Protein AF-A0A7Y9RIN0-F1 (afdb_monomer_lite)

pLDDT: mean 89.4, std 14.43, range [39.75, 98.44]

Radius of gyration: 24.6 Å; chains: 1; bounding box: 92×52×49 Å

Structure (mmCIF, N/CA/C/O backbone):
data_AF-A0A7Y9RIN0-F1
#
_entry.id   AF-A0A7Y9RIN0-F1
#
loop_
_atom_site.group_PDB
_atom_site.id
_atom_site.type_symbol
_atom_site.label_atom_id
_atom_site.label_alt_id
_atom_site.label_comp_id
_atom_site.label_asym_id
_atom_site.label_entity_id
_atom_site.label_seq_id
_atom_site.pdbx_PDB_ins_code
_atom_site.Cartn_x
_atom_site.Cartn_y
_atom_site.Cartn_z
_atom_site.occupancy
_atom_site.B_iso_or_equiv
_atom_site.auth_seq_id
_atom_site.auth_comp_id
_atom_site.auth_asym_id
_atom_site.auth_atom_id
_atom_site.pdbx_PDB_model_num
ATOM 1 N N . MET A 1 1 ? 2.033 -20.208 5.206 1.00 91.38 1 MET A N 1
ATOM 2 C CA . MET A 1 1 ? 2.317 -19.049 4.336 1.00 91.38 1 MET A CA 1
ATOM 3 C C . MET A 1 1 ? 2.899 -17.930 5.184 1.00 91.38 1 MET A C 1
ATOM 5 O O . MET A 1 1 ? 2.331 -17.636 6.228 1.00 91.38 1 MET A O 1
ATOM 9 N N . LYS A 1 2 ? 4.044 -17.371 4.790 1.00 96.19 2 LYS A N 1
ATOM 10 C CA . LYS A 1 2 ? 4.731 -16.263 5.469 1.00 96.19 2 LYS A CA 1
ATOM 11 C C . LYS A 1 2 ? 4.441 -14.952 4.742 1.00 96.19 2 LYS A C 1
ATOM 13 O O . LYS A 1 2 ? 4.284 -14.955 3.526 1.00 96.19 2 LYS A O 1
ATOM 18 N N . ILE A 1 3 ? 4.394 -13.848 5.479 1.00 97.38 3 ILE A N 1
ATOM 19 C CA . ILE A 1 3 ? 4.274 -12.499 4.915 1.00 97.38 3 ILE A CA 1
ATOM 20 C C . ILE A 1 3 ? 5.577 -11.771 5.227 1.00 97.38 3 ILE A C 1
ATOM 22 O O . ILE A 1 3 ? 5.984 -11.721 6.387 1.00 97.38 3 ILE A O 1
ATOM 26 N N . VAL A 1 4 ? 6.237 -11.240 4.201 1.00 97.06 4 VAL A N 1
ATOM 27 C CA . VAL A 1 4 ? 7.486 -10.483 4.333 1.00 97.06 4 VAL A CA 1
ATOM 28 C C . VAL A 1 4 ? 7.266 -9.090 3.771 1.00 97.06 4 VAL A C 1
ATOM 30 O O . VAL A 1 4 ? 6.800 -8.931 2.649 1.00 97.06 4 VAL A O 1
ATOM 33 N N . TYR A 1 5 ? 7.608 -8.076 4.558 1.00 96.69 5 TYR A N 1
ATOM 34 C CA . TYR A 1 5 ? 7.644 -6.699 4.088 1.00 96.69 5 TYR A CA 1
ATOM 35 C C . TYR A 1 5 ? 9.060 -6.353 3.630 1.00 96.69 5 TYR A C 1
ATOM 37 O O . TYR A 1 5 ? 10.027 -6.636 4.338 1.00 96.69 5 TYR A O 1
ATOM 45 N N . LEU A 1 6 ? 9.163 -5.727 2.459 1.00 97.19 6 LEU A N 1
ATOM 46 C CA . LEU A 1 6 ? 10.406 -5.177 1.934 1.00 97.19 6 LEU A CA 1
ATOM 47 C C . LEU A 1 6 ? 10.289 -3.657 1.866 1.00 97.19 6 LEU A C 1
ATOM 49 O O . LEU A 1 6 ? 9.313 -3.122 1.333 1.00 97.19 6 LEU A O 1
ATOM 53 N N . ASP A 1 7 ? 11.305 -2.970 2.379 1.00 96.31 7 ASP A N 1
ATOM 54 C CA . ASP A 1 7 ? 11.442 -1.538 2.153 1.00 96.31 7 ASP A CA 1
ATOM 55 C C . ASP A 1 7 ? 11.777 -1.241 0.672 1.00 96.31 7 ASP A C 1
ATOM 57 O O . ASP A 1 7 ? 12.088 -2.134 -0.125 1.00 96.31 7 ASP A O 1
ATOM 61 N N . GLN A 1 8 ? 11.729 0.035 0.286 1.00 95.38 8 GLN A N 1
ATOM 62 C CA . GLN A 1 8 ? 12.009 0.440 -1.092 1.00 95.38 8 GLN A CA 1
ATOM 63 C C . GLN A 1 8 ? 13.452 0.168 -1.535 1.00 95.38 8 GLN A C 1
ATOM 65 O O . GLN A 1 8 ? 13.680 -0.139 -2.707 1.00 95.38 8 GLN A O 1
ATOM 70 N N . ASN A 1 9 ? 14.438 0.269 -0.636 1.00 96.81 9 ASN A N 1
ATOM 71 C CA . ASN A 1 9 ? 15.831 0.034 -1.015 1.00 96.81 9 ASN A CA 1
ATOM 72 C C . ASN A 1 9 ? 16.039 -1.436 -1.418 1.00 96.81 9 ASN A C 1
ATOM 74 O O . ASN A 1 9 ? 16.708 -1.692 -2.420 1.00 96.81 9 ASN A O 1
ATOM 78 N N . LYS A 1 10 ? 15.357 -2.376 -0.749 1.00 97.62 10 LYS A N 1
ATOM 79 C CA . LYS A 1 10 ? 15.383 -3.803 -1.086 1.00 97.62 10 LYS A CA 1
ATOM 80 C C . LYS A 1 10 ? 14.702 -4.081 -2.412 1.00 97.62 10 LYS A C 1
ATOM 82 O O . LYS A 1 10 ? 15.245 -4.831 -3.219 1.00 97.62 10 LYS A O 1
ATOM 87 N N . TRP A 1 11 ? 13.591 -3.411 -2.714 1.00 98.00 11 TRP A N 1
ATOM 88 C CA . TRP A 1 11 ? 12.989 -3.492 -4.048 1.00 98.00 11 TRP A CA 1
ATOM 89 C C . TRP A 1 11 ? 13.944 -3.020 -5.154 1.00 98.00 11 TRP A C 1
ATOM 91 O O . TRP A 1 11 ? 14.042 -3.663 -6.199 1.00 98.00 11 TRP A O 1
ATOM 101 N N . ILE A 1 12 ? 14.682 -1.931 -4.920 1.00 97.25 12 ILE A N 1
ATOM 102 C CA . ILE A 1 12 ? 15.659 -1.395 -5.879 1.00 97.25 12 ILE A CA 1
ATOM 103 C C . ILE A 1 12 ? 16.847 -2.350 -6.065 1.00 97.25 12 ILE A C 1
ATOM 105 O O . ILE A 1 12 ? 17.280 -2.556 -7.199 1.00 97.25 12 ILE A O 1
ATOM 109 N N . GLU A 1 13 ? 17.376 -2.934 -4.988 1.00 97.44 13 GLU A N 1
ATOM 110 C CA . GLU A 1 13 ? 18.460 -3.927 -5.046 1.00 97.44 13 GLU A CA 1
ATOM 111 C C . GLU A 1 13 ? 18.0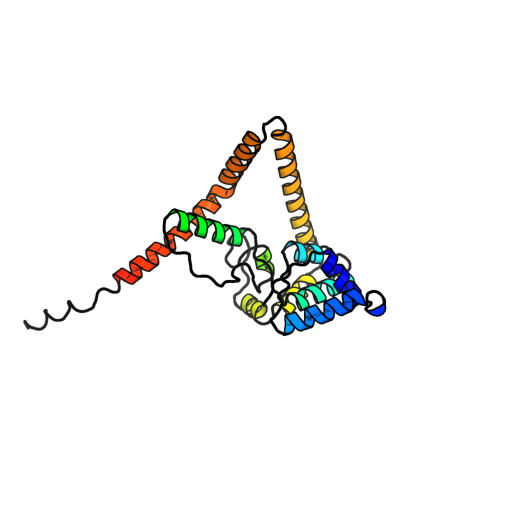44 -5.160 -5.862 1.00 97.44 13 GLU A C 1
ATOM 113 O O . GLU A 1 13 ? 18.774 -5.572 -6.766 1.00 97.44 13 GLU A O 1
ATOM 118 N N . LEU A 1 14 ? 16.837 -5.688 -5.628 1.00 97.56 14 LEU A N 1
ATOM 119 C CA . LEU A 1 14 ? 16.291 -6.808 -6.400 1.00 97.56 14 LEU A CA 1
ATOM 120 C C . LEU A 1 14 ? 16.091 -6.442 -7.879 1.00 97.56 14 LEU A C 1
ATOM 122 O O . LEU A 1 14 ? 16.460 -7.217 -8.758 1.00 97.56 14 LEU A O 1
ATOM 126 N N . ALA A 1 15 ? 15.573 -5.246 -8.177 1.00 97.06 15 ALA A N 1
ATOM 127 C CA . ALA A 1 15 ? 15.402 -4.777 -9.554 1.00 97.06 15 ALA A CA 1
ATOM 128 C C . ALA A 1 15 ? 16.737 -4.620 -10.301 1.00 97.06 15 ALA A C 1
ATOM 130 O O . ALA A 1 15 ? 16.835 -4.957 -11.481 1.00 97.06 15 ALA A O 1
ATOM 131 N N . ARG A 1 16 ? 17.793 -4.157 -9.620 1.00 96.50 16 ARG A N 1
ATOM 132 C CA . ARG A 1 16 ? 19.151 -4.111 -10.187 1.00 96.50 16 ARG A CA 1
ATOM 133 C C . ARG A 1 16 ? 19.694 -5.505 -10.473 1.00 96.50 16 ARG A C 1
ATOM 135 O O . ARG A 1 16 ? 20.289 -5.702 -11.527 1.00 96.50 16 ARG A O 1
ATOM 142 N N . ALA A 1 17 ? 19.447 -6.462 -9.581 1.00 96.56 17 ALA A N 1
ATOM 143 C CA . ALA A 1 17 ? 19.885 -7.841 -9.759 1.00 96.56 17 ALA A CA 1
ATOM 144 C C . ALA A 1 17 ? 19.202 -8.547 -10.938 1.00 96.56 17 ALA A C 1
ATOM 146 O O . ALA A 1 17 ? 19.829 -9.382 -11.579 1.00 96.56 17 ALA A O 1
ATOM 147 N N . VAL A 1 18 ? 17.959 -8.185 -11.280 1.00 94.50 18 VAL A N 1
ATOM 148 C CA . VAL A 1 18 ? 17.318 -8.653 -12.526 1.00 94.50 18 VAL A CA 1
ATOM 149 C C . VAL A 1 18 ? 18.053 -8.135 -13.758 1.00 94.50 18 VAL A C 1
ATOM 151 O O . VAL A 1 18 ? 18.286 -8.893 -14.694 1.00 94.50 18 VAL A O 1
ATOM 154 N N . LYS A 1 19 ? 18.410 -6.845 -13.766 1.00 94.06 19 LYS A N 1
ATOM 155 C CA . LYS A 1 19 ? 19.067 -6.205 -14.915 1.00 94.06 19 LYS A CA 1
ATOM 156 C C . LYS A 1 19 ? 20.513 -6.678 -15.099 1.00 94.06 19 LYS A C 1
ATOM 158 O O . LYS A 1 19 ? 20.942 -6.887 -16.228 1.00 94.06 19 LYS A O 1
ATOM 163 N N . SER A 1 20 ? 21.239 -6.844 -13.996 1.00 95.31 20 SER A N 1
ATOM 164 C CA . SER A 1 20 ? 22.663 -7.187 -13.976 1.00 95.31 20 SER A CA 1
ATOM 165 C C . SER A 1 20 ? 22.943 -8.326 -12.982 1.00 95.31 20 SER A C 1
ATOM 167 O O . SER A 1 20 ? 23.540 -8.093 -11.930 1.00 95.31 20 SER A O 1
ATOM 169 N N . PRO A 1 21 ? 22.531 -9.572 -13.275 1.00 95.38 21 PRO A N 1
ATOM 170 C CA . PRO A 1 21 ? 22.652 -10.685 -12.327 1.00 95.38 21 PRO A CA 1
ATOM 171 C C . PRO A 1 21 ? 24.104 -10.997 -11.946 1.00 95.38 21 PRO A C 1
ATOM 173 O O . PRO A 1 21 ? 24.373 -11.339 -10.797 1.00 95.38 21 PRO A O 1
ATOM 176 N N . ASN A 1 22 ? 25.046 -10.814 -12.876 1.00 97.44 22 ASN A N 1
ATOM 177 C CA . ASN A 1 22 ? 26.474 -11.047 -12.636 1.00 97.44 22 ASN A CA 1
ATOM 178 C C . ASN A 1 22 ? 27.099 -10.008 -11.691 1.00 97.44 22 ASN A C 1
ATOM 180 O O . ASN A 1 22 ? 28.023 -10.342 -10.955 1.00 97.44 22 ASN A O 1
ATOM 184 N N . ASP A 1 23 ? 26.570 -8.780 -11.674 1.00 97.00 23 ASP A N 1
ATOM 185 C CA . ASP A 1 23 ? 27.048 -7.707 -10.793 1.00 97.00 23 ASP A CA 1
ATOM 186 C C . ASP A 1 23 ? 26.449 -7.829 -9.378 1.00 97.00 23 ASP A C 1
ATOM 188 O O . ASP A 1 23 ? 27.018 -7.335 -8.405 1.00 97.00 23 ASP A O 1
ATOM 192 N N . PHE A 1 24 ? 25.299 -8.506 -9.247 1.00 96.88 24 PHE A N 1
ATOM 193 C CA . PHE A 1 24 ? 24.559 -8.664 -7.989 1.00 96.88 24 PHE A CA 1
ATOM 194 C C . PHE A 1 24 ? 24.137 -10.125 -7.716 1.00 96.88 24 PHE A C 1
ATOM 196 O O . PHE A 1 24 ? 22.955 -10.386 -7.457 1.00 96.88 24 PHE A O 1
ATOM 203 N N . PRO A 1 25 ? 25.069 -11.099 -7.706 1.00 97.06 25 PRO A N 1
ATOM 204 C CA . PRO A 1 25 ? 24.731 -12.524 -7.670 1.00 97.06 25 PRO A CA 1
ATOM 205 C C . PRO A 1 25 ? 23.991 -12.938 -6.390 1.00 97.06 25 PRO A C 1
ATOM 207 O O . PRO A 1 25 ? 23.069 -13.750 -6.439 1.00 97.06 25 PRO A O 1
ATOM 210 N N . ALA A 1 26 ? 24.332 -12.337 -5.244 1.00 97.06 26 ALA A N 1
ATOM 211 C CA . ALA A 1 26 ? 23.659 -12.612 -3.973 1.00 97.06 26 ALA A CA 1
ATOM 212 C C . ALA A 1 26 ? 22.182 -12.175 -3.990 1.00 97.06 26 ALA A C 1
ATOM 214 O O . ALA A 1 26 ? 21.303 -12.936 -3.587 1.00 97.06 26 ALA A O 1
ATOM 215 N N . TYR A 1 27 ? 21.891 -10.974 -4.502 1.00 97.00 27 TYR A N 1
ATOM 216 C CA . TYR A 1 27 ? 20.516 -10.481 -4.622 1.00 97.00 27 TYR A CA 1
ATOM 217 C C . TYR A 1 27 ? 19.723 -11.247 -5.677 1.00 97.00 27 TYR A C 1
ATOM 219 O O . TYR A 1 27 ? 18.530 -11.478 -5.489 1.00 97.00 27 TYR A O 1
ATOM 227 N N . TYR A 1 28 ? 20.375 -11.688 -6.753 1.00 97.06 28 TYR A N 1
ATOM 228 C CA . TYR A 1 28 ? 19.738 -12.523 -7.763 1.00 97.06 28 TYR A CA 1
ATOM 229 C C . TYR A 1 28 ? 19.339 -13.896 -7.198 1.00 97.06 28 TYR A C 1
ATOM 231 O O . TYR A 1 28 ? 18.204 -14.328 -7.385 1.00 97.06 28 TYR A O 1
ATOM 239 N N . ALA A 1 29 ? 20.211 -14.541 -6.415 1.00 97.44 29 ALA A N 1
ATOM 240 C CA . ALA A 1 29 ? 19.883 -15.794 -5.733 1.00 97.44 29 ALA A CA 1
ATOM 241 C C . ALA A 1 29 ? 18.717 -15.628 -4.738 1.00 97.44 29 ALA A C 1
ATOM 243 O O . ALA A 1 29 ? 17.800 -16.453 -4.700 1.00 97.44 29 ALA A O 1
ATOM 244 N N . VAL A 1 30 ? 18.706 -14.528 -3.970 1.00 96.94 30 VAL A N 1
ATOM 245 C CA . VAL A 1 30 ? 17.575 -14.181 -3.092 1.00 96.94 30 VAL A CA 1
ATOM 246 C C . VAL A 1 30 ? 16.298 -14.004 -3.908 1.00 96.94 30 VAL A C 1
ATOM 248 O O . VAL A 1 30 ? 15.276 -14.590 -3.560 1.00 96.94 30 VAL A O 1
ATOM 251 N N . LEU A 1 31 ? 16.345 -13.260 -5.014 1.00 95.94 31 LEU A N 1
ATOM 252 C CA . LEU A 1 31 ? 15.197 -13.060 -5.892 1.00 95.94 31 LEU A CA 1
ATOM 253 C C . LEU A 1 31 ? 14.628 -14.387 -6.407 1.00 95.94 31 LEU A C 1
ATOM 255 O O . LEU A 1 31 ? 13.419 -14.592 -6.330 1.00 95.94 31 LEU A O 1
ATOM 259 N N . GLN A 1 32 ? 15.474 -15.297 -6.896 1.00 96.31 32 GLN A N 1
ATOM 260 C CA . GLN A 1 32 ? 15.038 -16.610 -7.385 1.00 96.31 32 GLN A CA 1
ATOM 261 C C . GLN A 1 32 ? 14.318 -17.415 -6.296 1.00 96.31 32 GLN A C 1
ATOM 263 O O . GLN A 1 32 ? 13.278 -18.027 -6.556 1.00 96.31 32 GLN A O 1
ATOM 268 N N . SER A 1 33 ? 14.831 -17.370 -5.064 1.00 96.94 33 SER A N 1
ATOM 269 C CA . SER A 1 33 ? 14.186 -17.994 -3.907 1.00 96.94 33 SER A CA 1
ATOM 270 C C . SER A 1 33 ? 12.830 -17.348 -3.595 1.00 96.94 33 SER A C 1
ATOM 272 O O . SER A 1 33 ? 11.824 -18.049 -3.482 1.00 96.94 33 SER A O 1
ATOM 274 N N . LEU A 1 34 ? 12.760 -16.011 -3.555 1.00 96.94 34 LEU A N 1
ATOM 275 C CA . LEU A 1 34 ? 11.513 -15.276 -3.312 1.00 96.94 34 LEU A CA 1
ATOM 276 C C . LEU A 1 34 ? 10.446 -15.588 -4.371 1.00 96.94 34 LEU A C 1
ATOM 278 O O . LEU A 1 34 ? 9.300 -15.845 -4.011 1.00 96.94 34 LEU A O 1
ATOM 282 N N . VAL A 1 35 ? 10.815 -15.615 -5.657 1.00 95.56 35 VAL A N 1
ATOM 283 C CA . VAL A 1 35 ? 9.905 -15.973 -6.760 1.00 95.56 35 VAL A CA 1
ATOM 284 C C . VAL A 1 35 ? 9.396 -17.405 -6.597 1.00 95.56 35 VAL A C 1
ATOM 286 O O . VAL A 1 35 ? 8.199 -17.650 -6.734 1.00 95.56 35 VAL A O 1
ATOM 289 N N . THR A 1 36 ? 10.282 -18.346 -6.264 1.00 96.19 36 THR A N 1
ATOM 290 C CA . THR A 1 36 ? 9.916 -19.756 -6.061 1.00 96.19 36 THR A CA 1
ATOM 291 C C . THR A 1 36 ? 8.911 -19.914 -4.919 1.00 96.19 36 THR A C 1
ATOM 293 O O . THR A 1 36 ? 7.879 -20.566 -5.080 1.00 96.19 36 THR A O 1
ATOM 296 N N . GLU A 1 37 ? 9.168 -19.282 -3.773 1.00 97.75 37 GLU A N 1
ATOM 297 C CA . GLU A 1 37 ? 8.285 -19.350 -2.605 1.00 97.75 37 GLU A CA 1
ATOM 298 C C . GLU A 1 37 ? 6.956 -18.608 -2.816 1.00 97.75 37 GLU A C 1
ATOM 300 O O . GLU A 1 37 ? 5.918 -19.063 -2.324 1.00 97.75 37 GLU A O 1
ATOM 305 N N . ALA A 1 38 ? 6.967 -17.494 -3.557 1.00 95.62 38 ALA A N 1
ATOM 306 C CA . ALA A 1 38 ? 5.763 -16.745 -3.913 1.00 95.62 38 ALA A CA 1
ATOM 307 C C . ALA A 1 38 ? 4.864 -17.547 -4.864 1.00 95.62 38 ALA A C 1
ATOM 309 O O . ALA A 1 38 ? 3.680 -17.728 -4.582 1.00 95.62 38 ALA A O 1
ATOM 310 N N . ASN A 1 39 ? 5.437 -18.122 -5.927 1.00 93.56 39 ASN A N 1
ATOM 311 C CA . ASN A 1 39 ? 4.706 -18.969 -6.876 1.00 93.56 39 ASN A CA 1
ATOM 312 C C . ASN A 1 39 ? 4.142 -20.232 -6.214 1.00 93.56 39 ASN A C 1
ATOM 314 O O . ASN A 1 39 ? 3.078 -20.713 -6.594 1.00 93.56 39 ASN A O 1
ATOM 318 N N . ALA A 1 40 ? 4.822 -20.758 -5.194 1.00 95.75 40 ALA A N 1
ATOM 319 C CA . ALA A 1 40 ? 4.334 -21.888 -4.414 1.00 95.75 40 ALA A CA 1
ATOM 320 C C . ALA A 1 40 ? 3.261 -21.516 -3.367 1.00 95.75 40 ALA A C 1
ATOM 322 O O . ALA A 1 40 ? 2.840 -22.380 -2.596 1.00 95.75 40 ALA A O 1
ATOM 323 N N . GLY A 1 41 ? 2.858 -20.242 -3.266 1.00 94.81 41 GLY A N 1
ATOM 324 C CA . GLY A 1 41 ? 1.896 -19.766 -2.266 1.00 94.81 41 GLY A CA 1
ATOM 325 C C . GLY A 1 41 ? 2.403 -19.865 -0.822 1.00 94.81 41 GLY A C 1
ATOM 326 O O . GLY A 1 41 ? 1.622 -19.838 0.132 1.00 94.81 41 GLY A O 1
ATOM 327 N N . ARG A 1 42 ? 3.718 -20.016 -0.625 1.00 97.44 42 ARG A N 1
ATOM 328 C CA . ARG A 1 42 ? 4.338 -20.118 0.704 1.00 97.44 42 ARG A CA 1
ATOM 329 C C . ARG A 1 42 ? 4.789 -18.767 1.238 1.00 97.44 42 ARG A C 1
ATOM 331 O O . ARG A 1 42 ? 4.907 -18.631 2.460 1.00 97.44 42 ARG A O 1
ATOM 338 N N . LEU A 1 43 ? 4.952 -17.778 0.365 1.00 97.62 43 LEU A N 1
ATOM 339 C CA . LEU A 1 43 ? 5.376 -16.420 0.680 1.00 97.62 43 LEU A CA 1
ATOM 340 C C . LEU A 1 43 ? 4.454 -15.383 0.025 1.00 97.62 43 LEU A C 1
ATOM 342 O O . LEU A 1 43 ? 4.076 -15.527 -1.130 1.00 97.62 43 LEU A O 1
ATOM 346 N N . LEU A 1 44 ? 4.145 -14.311 0.752 1.00 97.19 44 LEU A N 1
ATOM 347 C CA . LEU A 1 44 ? 3.549 -13.089 0.215 1.00 97.19 44 LEU A CA 1
ATOM 348 C C . LEU A 1 44 ? 4.457 -11.903 0.524 1.00 97.19 44 LEU A C 1
ATOM 350 O O . LEU A 1 44 ? 4.923 -11.762 1.658 1.00 97.19 44 LEU A O 1
ATOM 354 N N . VAL A 1 45 ? 4.656 -11.036 -0.468 1.00 98.00 45 VAL A N 1
ATOM 355 C CA . VAL A 1 45 ? 5.489 -9.830 -0.348 1.00 98.00 45 VAL A CA 1
ATOM 356 C C . VAL A 1 45 ? 4.669 -8.581 -0.706 1.00 98.00 45 VAL A C 1
ATOM 358 O O . VAL A 1 45 ? 4.885 -7.980 -1.757 1.00 98.00 45 VAL A O 1
ATOM 361 N N . PRO A 1 46 ? 3.655 -8.224 0.106 1.00 98.19 46 PRO A N 1
ATOM 362 C CA . PRO A 1 46 ? 2.715 -7.157 -0.228 1.00 98.19 46 PRO A CA 1
ATOM 363 C C . PRO A 1 46 ? 3.386 -5.781 -0.288 1.00 98.19 46 PRO A C 1
ATOM 365 O O . PRO A 1 46 ? 4.294 -5.477 0.490 1.00 98.19 46 PRO A O 1
ATOM 368 N N . LEU A 1 47 ? 2.884 -4.923 -1.176 1.00 98.44 47 LEU A N 1
ATOM 369 C CA . LEU A 1 47 ? 3.321 -3.530 -1.279 1.00 98.44 47 LEU A CA 1
ATOM 370 C C . LEU A 1 47 ? 2.521 -2.615 -0.350 1.00 98.44 47 LEU A C 1
ATOM 372 O O . LEU A 1 47 ? 1.382 -2.894 0.027 1.00 98.44 47 LEU A O 1
ATOM 376 N N . THR A 1 48 ? 3.110 -1.476 -0.013 1.00 97.38 48 THR A N 1
ATOM 377 C CA . THR A 1 48 ? 2.407 -0.353 0.618 1.00 97.38 48 THR A CA 1
ATOM 378 C C . THR A 1 48 ? 2.055 0.710 -0.418 1.00 97.38 48 THR A C 1
ATOM 380 O O . THR A 1 48 ? 2.630 0.746 -1.509 1.00 97.38 48 THR A O 1
ATOM 383 N N . SER A 1 49 ? 1.162 1.634 -0.061 1.00 95.81 49 SER A N 1
ATOM 384 C CA . SER A 1 49 ? 0.898 2.823 -0.881 1.00 95.81 49 SER A CA 1
ATOM 385 C C . SER A 1 49 ? 2.164 3.651 -1.120 1.00 95.81 49 SER A C 1
ATOM 387 O O . SER A 1 49 ? 2.346 4.176 -2.216 1.00 95.81 49 SER A O 1
ATOM 389 N N . THR A 1 50 ? 3.083 3.698 -0.148 1.00 95.31 50 THR A N 1
ATOM 390 C CA . THR A 1 50 ? 4.396 4.340 -0.298 1.00 95.31 50 THR A CA 1
ATOM 391 C C . THR A 1 50 ? 5.231 3.675 -1.386 1.00 95.31 50 THR A C 1
ATOM 393 O O . THR A 1 50 ? 5.764 4.386 -2.231 1.00 95.31 50 THR A O 1
ATOM 396 N N . ASN A 1 51 ? 5.298 2.338 -1.434 1.00 97.75 51 ASN A N 1
ATOM 397 C CA . ASN A 1 51 ? 6.035 1.645 -2.499 1.00 97.75 51 ASN A CA 1
ATOM 398 C C . ASN A 1 51 ? 5.473 2.000 -3.884 1.00 97.75 51 ASN A C 1
ATOM 400 O O . ASN A 1 51 ? 6.239 2.303 -4.796 1.00 97.75 51 ASN A O 1
ATOM 404 N N . LEU A 1 52 ? 4.141 2.007 -4.030 1.00 97.31 52 LEU A N 1
ATOM 405 C CA . LEU A 1 52 ? 3.484 2.373 -5.289 1.00 97.31 52 LEU A CA 1
ATOM 406 C C . LEU A 1 52 ? 3.775 3.829 -5.676 1.00 97.31 52 LEU A C 1
ATOM 408 O O . LEU A 1 52 ? 4.117 4.110 -6.824 1.00 97.31 52 LEU A O 1
ATOM 412 N N . TYR A 1 53 ? 3.664 4.752 -4.720 1.00 96.38 53 TYR A N 1
ATOM 413 C CA . TYR A 1 53 ? 3.935 6.172 -4.924 1.00 96.38 53 TYR A CA 1
ATOM 414 C C . TYR A 1 53 ? 5.399 6.440 -5.298 1.00 96.38 53 TYR A C 1
ATOM 416 O O . TYR A 1 53 ? 5.671 7.171 -6.250 1.00 96.38 53 TYR A O 1
ATOM 424 N N . GLU A 1 54 ? 6.354 5.844 -4.589 1.00 96.94 54 GLU A N 1
ATOM 425 C CA . GLU A 1 54 ? 7.779 6.029 -4.864 1.00 96.94 54 GLU A CA 1
ATOM 426 C C . GLU A 1 54 ? 8.166 5.480 -6.237 1.00 96.94 54 GLU A C 1
ATOM 428 O O . GLU A 1 54 ? 8.954 6.110 -6.942 1.00 96.94 54 GLU A O 1
ATOM 433 N N . THR A 1 55 ? 7.564 4.366 -6.660 1.00 97.56 55 THR A N 1
ATOM 434 C CA . THR A 1 55 ? 7.722 3.845 -8.023 1.00 97.56 55 THR A CA 1
ATOM 435 C C . THR A 1 55 ? 7.115 4.800 -9.055 1.00 97.56 55 THR A C 1
ATOM 437 O O . THR A 1 55 ? 7.783 5.141 -10.031 1.00 97.56 55 THR A O 1
ATOM 440 N N . GLN A 1 56 ? 5.904 5.322 -8.818 1.00 96.31 56 GLN A N 1
ATOM 441 C CA . GLN A 1 56 ? 5.277 6.341 -9.674 1.00 96.31 56 GLN A CA 1
ATOM 442 C C . GLN A 1 56 ? 6.103 7.629 -9.766 1.00 96.31 56 GLN A C 1
ATOM 444 O O . GLN A 1 56 ? 6.083 8.287 -10.800 1.00 96.31 56 GLN A O 1
ATOM 449 N N . LYS A 1 57 ? 6.856 7.998 -8.725 1.00 96.25 57 LYS A N 1
ATOM 450 C CA . LYS A 1 57 ? 7.710 9.196 -8.703 1.00 96.25 57 LYS A CA 1
ATOM 451 C C . LYS A 1 57 ? 8.930 9.089 -9.627 1.00 96.25 57 LYS A C 1
ATOM 453 O O . LYS A 1 57 ? 9.499 10.115 -10.001 1.00 96.25 57 LYS A O 1
ATOM 458 N N . ILE A 1 58 ? 9.340 7.882 -10.023 1.00 96.56 58 ILE A N 1
ATOM 459 C CA . ILE A 1 58 ? 10.484 7.683 -10.921 1.00 96.56 58 ILE A CA 1
ATOM 460 C C . ILE A 1 58 ? 10.159 8.265 -12.303 1.00 96.56 58 ILE A C 1
ATOM 462 O O . ILE A 1 58 ? 9.297 7.758 -13.017 1.00 96.56 58 ILE A O 1
ATOM 466 N N . ALA A 1 59 ? 10.884 9.318 -12.691 1.00 94.62 59 ALA A N 1
ATOM 467 C CA . ALA A 1 59 ? 10.694 9.991 -13.976 1.00 94.62 59 ALA A CA 1
ATOM 468 C C . ALA A 1 59 ? 11.214 9.173 -15.171 1.00 94.62 59 ALA A C 1
ATOM 470 O O . ALA A 1 59 ? 10.624 9.221 -16.241 1.00 94.62 59 ALA A O 1
ATOM 471 N N . ILE A 1 60 ? 12.296 8.406 -14.987 1.00 95.88 60 ILE A N 1
ATOM 472 C CA . ILE A 1 60 ? 12.926 7.612 -16.055 1.00 95.88 60 ILE A CA 1
ATOM 473 C C . ILE A 1 60 ? 12.074 6.354 -16.323 1.00 95.88 60 ILE A C 1
ATOM 475 O O . ILE A 1 60 ? 12.059 5.474 -15.453 1.00 95.88 60 ILE A O 1
ATOM 479 N N . PRO A 1 61 ? 11.413 6.219 -17.495 1.00 95.81 61 PRO A N 1
ATOM 480 C CA . PRO A 1 61 ? 10.453 5.139 -17.745 1.00 95.81 61 PRO A CA 1
ATOM 481 C C . PRO A 1 61 ? 11.053 3.739 -17.604 1.00 95.81 61 PRO A C 1
ATOM 483 O O . PRO A 1 61 ? 10.499 2.921 -16.881 1.00 95.81 61 PRO A O 1
ATOM 486 N N . GLU A 1 62 ? 12.236 3.498 -18.177 1.00 95.75 62 GLU A N 1
ATOM 487 C CA . GLU A 1 62 ? 12.931 2.202 -18.099 1.00 95.75 62 GLU A CA 1
ATOM 488 C C . GLU A 1 62 ? 13.186 1.771 -16.641 1.00 95.75 62 GLU A C 1
ATOM 490 O O . GLU A 1 62 ? 12.953 0.631 -16.245 1.00 95.75 62 GLU A O 1
ATOM 495 N N . ARG A 1 63 ? 13.620 2.709 -15.786 1.00 95.81 63 ARG A N 1
ATOM 496 C CA . ARG A 1 63 ? 13.855 2.422 -14.361 1.00 95.81 63 ARG A CA 1
ATOM 497 C C . ARG A 1 63 ? 12.556 2.120 -13.620 1.00 95.81 63 ARG A C 1
ATOM 499 O O . ARG A 1 63 ? 12.559 1.272 -12.729 1.00 95.81 63 ARG A O 1
ATOM 506 N N . ARG A 1 64 ? 11.478 2.832 -13.958 1.00 97.31 64 ARG A N 1
ATOM 507 C CA . ARG A 1 64 ? 10.146 2.619 -13.384 1.00 97.31 64 ARG A CA 1
ATOM 508 C C . ARG A 1 64 ? 9.599 1.255 -13.787 1.00 97.31 64 ARG A C 1
ATOM 510 O O . ARG A 1 64 ? 9.117 0.532 -12.924 1.00 97.31 64 ARG A O 1
ATOM 517 N N . GLU A 1 65 ? 9.738 0.888 -15.056 1.00 97.38 65 GLU A N 1
ATOM 518 C CA . GLU A 1 65 ? 9.309 -0.398 -15.602 1.00 97.38 65 GLU A CA 1
ATOM 519 C C . GLU A 1 65 ? 10.007 -1.576 -14.922 1.00 97.38 65 GLU A C 1
ATOM 521 O O . GLU A 1 65 ? 9.333 -2.474 -14.423 1.00 97.38 65 GLU A O 1
ATOM 526 N N . HIS A 1 66 ? 11.337 -1.542 -14.796 1.00 96.00 66 HIS A N 1
ATOM 527 C CA . HIS A 1 66 ? 12.081 -2.614 -14.126 1.00 96.00 66 HIS A CA 1
ATOM 528 C C . HIS A 1 66 ? 11.660 -2.806 -12.666 1.00 96.00 66 HIS A C 1
ATOM 530 O O . HIS A 1 66 ? 11.476 -3.935 -12.208 1.00 96.00 66 HIS A O 1
ATOM 536 N N . LEU A 1 67 ? 11.485 -1.707 -11.927 1.00 98.19 67 LEU A N 1
ATOM 537 C CA . LEU A 1 67 ? 11.047 -1.775 -10.536 1.00 98.19 67 LEU A CA 1
ATOM 538 C C . LEU A 1 67 ? 9.604 -2.279 -10.424 1.00 98.19 67 LEU A C 1
ATOM 540 O O . LEU A 1 67 ? 9.327 -3.166 -9.616 1.00 98.19 67 LEU A O 1
ATOM 544 N N . ALA A 1 68 ? 8.704 -1.753 -11.259 1.00 98.19 68 ALA A N 1
ATOM 545 C CA . ALA A 1 68 ? 7.307 -2.164 -11.312 1.00 98.19 68 ALA A CA 1
ATOM 546 C C . ALA A 1 68 ? 7.164 -3.648 -11.663 1.00 98.19 68 ALA A C 1
ATOM 548 O O . ALA A 1 68 ? 6.303 -4.321 -11.096 1.00 98.19 68 ALA A O 1
ATOM 549 N N . TRP A 1 69 ? 8.012 -4.171 -12.552 1.00 97.75 69 TRP A N 1
ATOM 550 C CA . TRP A 1 69 ? 8.016 -5.582 -12.922 1.00 97.75 69 TRP A CA 1
ATOM 551 C C . TRP A 1 69 ? 8.329 -6.481 -11.725 1.00 97.75 69 TRP A C 1
ATOM 553 O O . TRP A 1 69 ? 7.552 -7.385 -11.411 1.00 97.75 69 TRP A O 1
ATOM 563 N N . VAL A 1 70 ? 9.415 -6.196 -10.998 1.00 97.75 70 VAL A N 1
ATOM 564 C CA . VAL A 1 70 ? 9.798 -6.966 -9.802 1.00 97.75 70 VAL A CA 1
ATOM 565 C C . VAL A 1 70 ? 8.744 -6.854 -8.705 1.00 97.75 70 VAL A C 1
ATOM 567 O O . VAL A 1 70 ? 8.343 -7.872 -8.140 1.00 97.75 70 VAL A O 1
ATOM 570 N N . GLN A 1 71 ? 8.258 -5.641 -8.433 1.00 98.19 71 GLN A N 1
ATOM 571 C CA . GLN A 1 71 ? 7.232 -5.395 -7.421 1.00 98.19 71 GLN A CA 1
ATOM 572 C C . GLN A 1 71 ? 5.932 -6.138 -7.731 1.00 98.19 71 GLN A C 1
ATOM 574 O O . GLN A 1 71 ? 5.411 -6.843 -6.869 1.00 98.19 71 GLN A O 1
ATOM 579 N N . SER A 1 72 ? 5.426 -6.034 -8.959 1.00 97.75 72 SER A N 1
ATOM 580 C CA . SER A 1 72 ? 4.159 -6.665 -9.349 1.00 97.75 72 SER A CA 1
ATOM 581 C C . SER A 1 72 ? 4.272 -8.190 -9.367 1.00 97.75 72 SER A C 1
ATOM 583 O O . SER A 1 72 ? 3.356 -8.877 -8.918 1.00 97.75 72 SER A O 1
ATOM 585 N N . THR A 1 73 ? 5.420 -8.718 -9.804 1.00 95.56 73 THR A N 1
ATOM 586 C CA . THR A 1 73 ? 5.692 -10.162 -9.836 1.00 95.56 73 THR A CA 1
ATOM 587 C C . THR A 1 73 ? 5.806 -10.748 -8.431 1.00 95.56 73 THR A C 1
ATOM 589 O O . THR A 1 73 ? 5.122 -11.714 -8.111 1.00 95.56 73 THR A O 1
ATOM 592 N N . LEU A 1 74 ? 6.636 -10.181 -7.553 1.00 97.25 74 LEU A N 1
ATOM 593 C CA . LEU A 1 74 ? 6.841 -10.746 -6.213 1.00 97.25 74 LEU A CA 1
ATOM 594 C C . LEU A 1 74 ? 5.651 -10.523 -5.278 1.00 97.25 74 LEU A C 1
ATOM 596 O O . LEU A 1 74 ? 5.334 -11.398 -4.473 1.00 97.25 74 LEU A O 1
ATOM 600 N N . SER A 1 75 ? 4.984 -9.371 -5.375 1.00 97.75 75 SER A N 1
ATOM 601 C CA . SER A 1 75 ? 3.795 -9.101 -4.560 1.00 97.75 75 SER A CA 1
ATOM 602 C C . SER A 1 75 ? 2.570 -9.880 -5.018 1.00 97.75 75 SER A C 1
ATOM 604 O O . SER A 1 75 ? 1.601 -9.966 -4.270 1.00 97.75 75 SER A O 1
ATOM 606 N N . GLN A 1 76 ? 2.588 -10.424 -6.240 1.00 97.00 76 GLN A N 1
ATOM 607 C CA . GLN A 1 76 ? 1.419 -11.012 -6.890 1.00 97.00 76 GLN A CA 1
ATOM 608 C C . GLN A 1 76 ? 0.228 -10.029 -6.949 1.00 97.00 76 GLN A C 1
ATOM 610 O O . GLN A 1 76 ? -0.933 -10.423 -6.868 1.00 97.00 76 GLN A O 1
ATOM 615 N N . GLY A 1 77 ? 0.517 -8.727 -7.059 1.00 97.12 77 GLY A N 1
ATOM 616 C CA . GLY A 1 77 ? -0.479 -7.655 -7.026 1.00 97.12 77 GLY A CA 1
ATOM 617 C C . GLY A 1 77 ? -1.095 -7.391 -5.644 1.00 97.12 77 GLY A C 1
ATOM 618 O O . GLY A 1 77 ? -2.044 -6.615 -5.540 1.00 97.12 77 GLY A O 1
ATOM 619 N N . MET A 1 78 ? -0.571 -8.014 -4.584 1.00 98.06 78 MET A N 1
ATOM 620 C CA . MET A 1 78 ? -1.066 -7.839 -3.222 1.00 98.06 78 MET A CA 1
ATOM 621 C C . MET A 1 78 ? -0.533 -6.556 -2.587 1.00 98.06 78 MET A C 1
ATOM 623 O O . MET A 1 78 ? 0.651 -6.224 -2.683 1.00 98.06 78 MET A O 1
ATOM 627 N N . VAL A 1 79 ? -1.398 -5.873 -1.847 1.00 98.44 79 VAL A N 1
ATOM 628 C CA . VAL A 1 79 ? -1.059 -4.673 -1.082 1.00 98.44 79 VAL A CA 1
ATOM 629 C C . VAL A 1 79 ? -1.571 -4.758 0.347 1.00 98.44 79 VAL A C 1
ATOM 631 O O . VAL A 1 79 ? -2.562 -5.433 0.624 1.00 98.44 79 VAL A O 1
ATOM 634 N N . PHE A 1 80 ? -0.924 -4.041 1.262 1.00 98.06 80 PHE A N 1
ATOM 635 C CA . PHE A 1 80 ? -1.542 -3.693 2.537 1.00 98.06 80 PHE A CA 1
ATOM 636 C C . PHE A 1 80 ? -2.658 -2.687 2.297 1.00 98.06 80 PHE A C 1
ATOM 638 O O . PHE A 1 80 ? -2.440 -1.694 1.607 1.00 98.06 80 PHE A O 1
ATOM 645 N N . ARG A 1 81 ? -3.820 -2.908 2.911 1.00 97.44 81 ARG A N 1
ATOM 646 C CA . ARG A 1 81 ? -4.931 -1.953 2.877 1.00 97.44 81 ARG A CA 1
ATOM 647 C C . ARG A 1 81 ? -4.582 -0.650 3.588 1.00 97.44 81 ARG A C 1
ATOM 649 O O . ARG A 1 81 ? -3.767 -0.604 4.523 1.00 97.44 81 ARG A O 1
ATOM 656 N N . GLY A 1 82 ? -5.231 0.420 3.147 1.00 94.12 82 GLY A N 1
ATOM 657 C CA . GLY A 1 82 ? -5.021 1.770 3.642 1.00 94.12 82 GLY A CA 1
ATOM 658 C C . GLY A 1 82 ? -5.257 1.904 5.146 1.00 94.12 82 GLY A C 1
ATOM 659 O O . GLY A 1 82 ? -5.905 1.079 5.796 1.00 94.12 82 GLY A O 1
ATOM 660 N N . ARG A 1 83 ? -4.716 2.981 5.731 1.00 90.12 83 ARG A N 1
ATOM 661 C CA . ARG A 1 83 ? -4.874 3.284 7.168 1.00 90.12 83 ARG A CA 1
ATOM 662 C C . ARG A 1 83 ? -6.344 3.291 7.584 1.00 90.12 83 ARG A C 1
ATOM 664 O O . ARG A 1 83 ? -6.664 2.775 8.645 1.00 90.12 83 ARG A O 1
ATOM 671 N N . HIS A 1 84 ? -7.209 3.875 6.760 1.00 88.62 84 HIS A N 1
ATOM 672 C CA . HIS A 1 84 ? -8.619 4.066 7.085 1.00 88.62 84 HIS A CA 1
ATOM 673 C C . HIS A 1 84 ? -9.325 2.746 7.406 1.00 88.62 84 HIS A C 1
ATOM 675 O O . HIS A 1 84 ? -9.958 2.632 8.449 1.00 88.62 84 HIS A O 1
ATOM 681 N N . LYS A 1 85 ? -9.148 1.722 6.563 1.00 91.81 85 LYS A N 1
ATOM 682 C CA . LYS A 1 85 ? -9.777 0.418 6.779 1.00 91.81 85 LYS A CA 1
ATOM 683 C C . LYS A 1 85 ? -9.203 -0.340 7.960 1.00 91.81 85 LYS A C 1
ATOM 685 O O . LYS A 1 85 ? -9.936 -1.022 8.670 1.00 91.81 85 LYS A O 1
ATOM 690 N N . ARG A 1 86 ? -7.891 -0.228 8.171 1.00 92.81 86 ARG A N 1
ATOM 691 C CA . ARG A 1 86 ? -7.247 -0.828 9.342 1.00 92.81 86 ARG A CA 1
ATOM 692 C C . ARG A 1 86 ? -7.769 -0.212 10.631 1.00 92.81 86 ARG A C 1
ATOM 694 O O . ARG A 1 86 ? -8.190 -0.947 11.514 1.00 92.81 86 ARG A O 1
ATOM 701 N N . LEU A 1 87 ? -7.856 1.116 10.670 1.00 90.81 87 LEU A N 1
ATOM 702 C CA . LEU A 1 87 ? -8.415 1.840 11.803 1.00 90.81 87 LEU A CA 1
ATOM 703 C C . LEU A 1 87 ? -9.895 1.504 12.026 1.00 90.81 87 LEU A C 1
ATOM 705 O O . LEU A 1 87 ? -10.288 1.291 13.164 1.00 90.81 87 LEU A O 1
ATOM 709 N N . GLU A 1 88 ? -10.700 1.410 10.963 1.00 91.69 88 GLU A N 1
ATOM 710 C CA . GLU A 1 88 ? -12.104 0.980 11.045 1.00 91.69 88 GLU A CA 1
ATOM 711 C C . GLU A 1 88 ? -12.226 -0.361 11.773 1.00 91.69 88 GLU A C 1
ATOM 713 O O . GLU A 1 88 ? -12.972 -0.480 12.742 1.00 91.69 88 GLU A O 1
ATOM 718 N N . VAL A 1 89 ? -11.467 -1.364 11.329 1.00 92.94 89 VAL A N 1
ATOM 719 C CA . VAL A 1 89 ? -11.521 -2.718 11.891 1.00 92.94 89 VAL A CA 1
ATOM 720 C C . VAL A 1 89 ? -11.035 -2.725 13.339 1.00 92.94 89 VAL A C 1
ATOM 722 O O . VAL A 1 89 ? -11.732 -3.251 14.203 1.00 92.94 89 VAL A O 1
ATOM 725 N N . GLU A 1 90 ? -9.893 -2.096 13.621 1.00 92.75 90 GLU A N 1
ATOM 726 C CA . GLU A 1 90 ? -9.311 -2.033 14.967 1.00 92.75 90 GLU A CA 1
ATOM 727 C C . GLU A 1 90 ? -10.234 -1.317 15.965 1.00 92.75 90 GLU A C 1
ATOM 729 O O . GLU A 1 90 ? -10.431 -1.794 17.083 1.00 92.75 90 GLU A O 1
ATOM 734 N N . VAL A 1 91 ? -10.850 -0.200 15.562 1.00 92.19 91 VAL A N 1
ATOM 735 C CA . VAL A 1 91 ? -11.795 0.541 16.409 1.00 92.19 91 VAL A CA 1
ATOM 736 C C . VAL A 1 91 ? -13.070 -0.267 16.632 1.00 92.19 91 VAL A C 1
ATOM 738 O O . VAL A 1 91 ? -13.537 -0.351 17.767 1.00 92.19 91 VAL A O 1
ATOM 741 N N . ILE A 1 92 ? -13.627 -0.894 15.590 1.00 93.44 92 ILE A N 1
ATOM 742 C CA . ILE A 1 92 ? -14.815 -1.748 15.729 1.00 93.44 92 ILE A CA 1
ATOM 743 C C . ILE A 1 92 ? -14.530 -2.910 16.683 1.00 93.44 92 ILE A C 1
ATOM 745 O O . ILE A 1 92 ? -15.349 -3.182 17.560 1.00 93.44 92 ILE A O 1
ATOM 749 N N . ASP A 1 93 ? -13.385 -3.574 16.552 1.00 93.81 93 ASP A N 1
ATOM 750 C CA . ASP A 1 93 ? -12.991 -4.666 17.443 1.00 93.81 93 ASP A CA 1
ATOM 751 C C . ASP A 1 93 ? -12.868 -4.219 18.883 1.00 93.81 93 ASP A C 1
ATOM 753 O O . ASP A 1 93 ? -13.420 -4.858 19.779 1.00 93.81 93 ASP A O 1
ATOM 757 N N . HIS A 1 94 ? -12.167 -3.107 19.094 1.00 93.88 94 HIS A N 1
ATOM 758 C CA . HIS A 1 94 ? -11.958 -2.561 20.418 1.00 93.88 94 HIS A CA 1
ATOM 759 C C . HIS A 1 94 ? -13.289 -2.201 21.086 1.00 93.88 94 HIS A C 1
ATOM 761 O O . HIS A 1 94 ? -13.534 -2.597 22.225 1.00 93.88 94 HIS A O 1
ATOM 767 N N . LEU A 1 95 ? -14.186 -1.523 20.364 1.00 92.56 95 LEU A N 1
ATOM 768 C CA . LEU A 1 95 ? -15.519 -1.189 20.863 1.00 92.56 95 LEU A CA 1
ATOM 769 C C . LEU A 1 95 ? -16.323 -2.452 21.179 1.00 92.56 95 LEU A C 1
ATOM 771 O O . LEU A 1 95 ? -16.899 -2.564 22.257 1.00 92.56 95 LEU A O 1
ATOM 775 N N . ARG A 1 96 ? -16.353 -3.432 20.272 1.00 93.44 96 ARG A N 1
ATOM 776 C CA . ARG A 1 96 ? -17.114 -4.671 20.480 1.00 93.44 96 ARG A CA 1
ATOM 777 C C . ARG A 1 96 ? -16.606 -5.447 21.690 1.00 93.44 96 ARG A C 1
ATOM 779 O O . ARG A 1 96 ? -17.427 -5.837 22.514 1.00 93.44 96 ARG A O 1
ATOM 786 N N . ALA A 1 97 ? -15.290 -5.572 21.852 1.00 94.94 97 ALA A N 1
ATOM 787 C CA . ALA A 1 97 ? -14.687 -6.182 23.032 1.00 94.94 97 ALA A CA 1
ATOM 788 C C . ALA A 1 97 ? -15.076 -5.438 24.321 1.00 94.94 97 ALA A C 1
ATOM 790 O O . ALA A 1 97 ? -15.506 -6.068 25.285 1.00 94.94 97 ALA A O 1
ATOM 791 N N . GLN A 1 98 ? -15.013 -4.103 24.316 1.00 95.62 98 GLN A N 1
ATOM 792 C CA . GLN A 1 98 ? -15.364 -3.278 25.475 1.00 95.62 98 GLN A CA 1
ATOM 793 C C . GLN A 1 98 ? -16.844 -3.399 25.880 1.00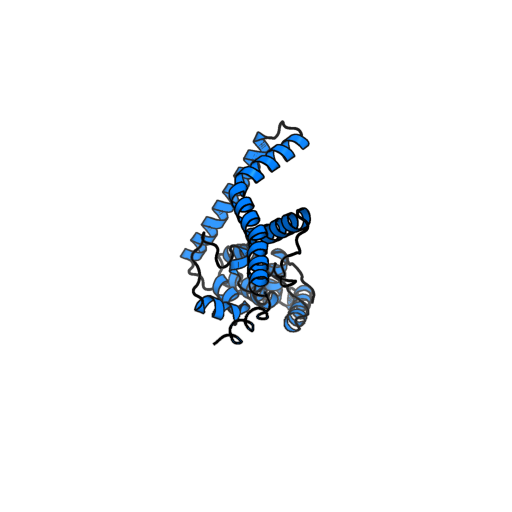 95.62 98 GLN A C 1
ATOM 795 O O . GLN A 1 98 ? -17.172 -3.268 27.058 1.00 95.62 98 GLN A O 1
ATOM 800 N N . TYR A 1 99 ? -17.735 -3.673 24.924 1.00 93.44 99 TYR A N 1
ATOM 801 C CA . TYR A 1 99 ? -19.169 -3.875 25.161 1.00 93.44 99 TYR A CA 1
ATOM 802 C C . TYR A 1 99 ? -19.586 -5.353 25.270 1.00 93.44 99 TYR A C 1
ATOM 804 O O . TYR A 1 99 ? -20.783 -5.641 25.280 1.00 93.44 99 TYR A O 1
ATOM 812 N N . GLY A 1 100 ? -18.639 -6.297 25.340 1.00 94.25 100 GLY A N 1
ATOM 813 C CA . GLY A 1 100 ? -18.940 -7.729 25.461 1.00 94.25 100 GLY A CA 1
ATOM 814 C C . GLY A 1 100 ? -19.642 -8.331 24.235 1.00 94.25 100 GLY A C 1
ATOM 815 O O . GLY A 1 100 ? -20.430 -9.264 24.368 1.00 94.25 100 GLY A O 1
ATOM 816 N N . LEU A 1 101 ? -19.402 -7.777 23.045 1.00 92.19 101 LEU A N 1
ATOM 817 C CA . LEU A 1 101 ? -19.953 -8.250 21.776 1.00 92.19 101 LEU A CA 1
ATOM 818 C C . LEU A 1 101 ? -18.947 -9.152 21.046 1.00 92.19 101 LEU A C 1
ATOM 820 O O . LEU A 1 101 ? -17.754 -8.857 21.014 1.00 92.19 101 LEU A O 1
ATOM 824 N N . ASP A 1 102 ? -19.446 -10.192 20.369 1.00 92.19 102 ASP A N 1
ATOM 825 C CA . ASP A 1 102 ? -18.627 -11.090 19.538 1.00 92.19 102 ASP A CA 1
ATOM 826 C C . ASP A 1 102 ? -17.798 -10.314 18.506 1.00 92.19 102 ASP A C 1
ATOM 828 O O . ASP A 1 102 ? -18.307 -9.378 17.894 1.00 92.19 102 ASP A O 1
ATOM 832 N N . ALA A 1 103 ? -16.564 -10.716 18.206 1.00 90.50 103 ALA A N 1
ATOM 833 C CA . ALA A 1 103 ? -15.830 -10.127 17.084 1.00 90.50 103 ALA A CA 1
ATOM 834 C C . ALA A 1 103 ? -16.582 -10.336 15.752 1.00 90.50 103 ALA A C 1
ATOM 836 O O . ALA A 1 103 ? -17.218 -11.369 15.534 1.00 90.50 103 ALA A O 1
ATOM 837 N N . LEU A 1 104 ? -16.513 -9.363 14.835 1.00 89.50 104 LEU A N 1
ATOM 838 C CA . LEU A 1 104 ? -17.089 -9.552 13.498 1.00 89.50 104 LEU A CA 1
ATOM 839 C C . LEU A 1 104 ? -16.274 -10.593 12.716 1.00 89.50 104 LEU A C 1
ATOM 841 O O . LEU A 1 104 ? -15.044 -10.474 12.692 1.00 89.50 104 LEU A O 1
ATOM 845 N N . PRO A 1 105 ? -16.912 -11.566 12.040 1.00 91.06 105 PRO A N 1
ATOM 846 C CA . PRO A 1 105 ? -16.190 -12.540 11.231 1.00 91.06 105 PRO A CA 1
ATOM 847 C C . PRO A 1 105 ? -15.424 -11.832 10.108 1.00 91.06 105 PRO A C 1
ATOM 849 O O . PRO A 1 105 ? -15.936 -10.898 9.489 1.00 91.06 105 PRO A O 1
ATOM 852 N N . ARG A 1 106 ? -14.189 -12.267 9.847 1.00 90.62 106 ARG A N 1
ATOM 853 C CA . ARG A 1 106 ? -13.340 -11.720 8.780 1.00 90.62 106 ARG A CA 1
ATOM 854 C C . ARG A 1 106 ? -12.343 -12.746 8.270 1.00 90.62 106 ARG A C 1
ATOM 856 O O . ARG A 1 106 ? -11.983 -13.676 8.989 1.00 90.62 106 ARG A O 1
ATOM 863 N N . ASP A 1 107 ? -11.855 -12.514 7.057 1.00 93.12 107 ASP A N 1
ATOM 864 C CA . ASP A 1 107 ? -10.699 -13.239 6.538 1.00 93.12 107 ASP A CA 1
ATOM 865 C C . ASP A 1 107 ? -9.475 -12.974 7.443 1.00 93.12 107 ASP A C 1
ATOM 867 O O . ASP A 1 107 ? -9.225 -11.817 7.796 1.00 93.12 107 ASP A O 1
ATOM 871 N N . PRO A 1 108 ? -8.678 -13.994 7.812 1.00 92.56 108 PRO A N 1
ATOM 872 C CA . PRO A 1 108 ? -7.445 -13.807 8.585 1.00 92.56 108 PRO A CA 1
ATOM 873 C C . PRO A 1 108 ? -6.445 -12.813 7.968 1.00 92.56 108 PRO A C 1
ATOM 875 O O . PRO A 1 108 ? -5.572 -12.298 8.662 1.00 92.56 108 PRO A O 1
ATOM 878 N N . ARG A 1 109 ? -6.566 -12.530 6.668 1.00 94.62 109 ARG A N 1
ATOM 879 C CA . ARG A 1 109 ? -5.752 -11.603 5.874 1.00 94.62 109 ARG A CA 1
ATOM 880 C C . ARG A 1 109 ? -6.555 -10.390 5.403 1.00 94.62 109 ARG A C 1
ATOM 882 O O . ARG A 1 109 ? -6.214 -9.797 4.387 1.00 94.62 109 ARG A O 1
ATOM 889 N N . TRP A 1 110 ? -7.592 -9.987 6.138 1.00 94.81 110 TRP A N 1
ATOM 890 C CA . TRP A 1 110 ? -8.433 -8.819 5.822 1.00 94.81 110 TRP A CA 1
ATOM 891 C C . TRP A 1 110 ? -7.648 -7.517 5.576 1.00 94.81 110 TRP A C 1
ATOM 893 O O . TRP A 1 110 ? -8.155 -6.612 4.914 1.00 94.81 110 TRP A O 1
ATOM 903 N N . PHE A 1 111 ? -6.438 -7.412 6.137 1.00 96.19 111 PHE A N 1
ATOM 904 C CA . PHE A 1 111 ? -5.526 -6.275 6.005 1.00 96.19 111 PHE A CA 1
ATOM 905 C C . PHE A 1 111 ? -4.752 -6.267 4.679 1.00 96.19 111 PHE A C 1
ATOM 907 O O . PHE A 1 111 ? -4.002 -5.326 4.418 1.00 96.19 111 PHE A O 1
ATOM 914 N N . LEU A 1 112 ? -4.909 -7.307 3.858 1.00 97.38 112 LEU A N 1
ATOM 915 C CA . LEU A 1 112 ? -4.377 -7.397 2.508 1.00 97.38 112 LEU A CA 1
ATOM 916 C C . LEU A 1 112 ? -5.493 -7.217 1.478 1.00 97.38 112 LEU A C 1
ATOM 918 O O . LEU A 1 112 ? -6.648 -7.557 1.727 1.00 97.38 112 LEU A O 1
ATOM 922 N N . SER A 1 113 ? -5.122 -6.724 0.304 1.00 97.38 113 SER A N 1
ATOM 923 C CA . SER A 1 113 ? -6.000 -6.627 -0.856 1.00 97.38 113 SER A CA 1
ATOM 924 C C . SER A 1 113 ? -5.263 -7.020 -2.131 1.00 97.38 113 SER A C 1
ATOM 926 O O . SER A 1 113 ? -4.059 -6.799 -2.244 1.00 97.38 113 SER A O 1
ATOM 928 N N . ASN A 1 114 ? -5.995 -7.585 -3.088 1.00 96.75 114 ASN A N 1
ATOM 929 C CA . ASN A 1 114 ? -5.548 -7.804 -4.463 1.00 96.75 114 ASN A CA 1
ATOM 930 C C . ASN A 1 114 ? -5.985 -6.669 -5.414 1.00 96.75 114 ASN A C 1
ATOM 932 O O . ASN A 1 114 ? -5.913 -6.809 -6.631 1.00 96.75 114 ASN A O 1
ATOM 936 N N . VAL A 1 115 ? -6.450 -5.546 -4.867 1.00 96.94 115 VAL A N 1
ATOM 937 C CA . VAL A 1 115 ? -6.794 -4.326 -5.592 1.00 96.94 115 VAL A CA 1
ATOM 938 C C . VAL A 1 115 ? -5.833 -3.231 -5.139 1.00 96.94 115 VAL A C 1
ATOM 940 O O . VAL A 1 115 ? -5.951 -2.679 -4.050 1.00 96.94 115 VAL A O 1
ATOM 943 N N . PHE A 1 116 ? -4.836 -2.920 -5.969 1.00 95.56 116 PHE A N 1
ATOM 944 C CA . PHE A 1 116 ? -3.662 -2.148 -5.542 1.00 95.56 116 PHE A CA 1
ATOM 945 C C . PHE A 1 116 ? -3.972 -0.738 -5.004 1.00 95.56 116 PHE A C 1
ATOM 947 O O . PHE A 1 116 ? -3.253 -0.247 -4.130 1.00 95.56 116 PHE A O 1
ATOM 954 N N . PHE A 1 117 ? -5.037 -0.079 -5.471 1.00 92.88 117 PHE A N 1
ATOM 955 C CA . PHE A 1 117 ? -5.424 1.245 -4.968 1.00 92.88 117 PHE A CA 1
ATOM 956 C C . PHE A 1 117 ? -6.113 1.206 -3.593 1.00 92.88 117 PHE A C 1
ATOM 958 O O . PHE A 1 117 ? -6.118 2.234 -2.914 1.00 92.88 117 PHE A O 1
ATOM 965 N N . GLU A 1 118 ? -6.557 0.034 -3.111 1.00 96.56 118 GLU A N 1
ATOM 966 C CA . GLU A 1 118 ? -7.015 -0.144 -1.719 1.00 96.56 118 GLU A CA 1
ATOM 967 C C . GLU A 1 118 ? -5.890 0.055 -0.697 1.00 96.56 118 GLU A C 1
ATOM 969 O O . GLU A 1 118 ? -6.146 0.231 0.492 1.00 96.56 118 GLU A O 1
ATOM 974 N N . SER A 1 119 ? -4.633 0.133 -1.145 1.00 96.00 119 SER A N 1
ATOM 975 C CA . SER A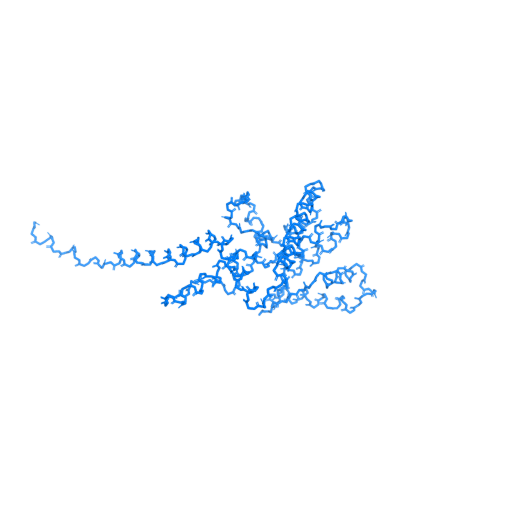 1 119 ? -3.530 0.615 -0.306 1.00 96.00 119 SER A CA 1
ATOM 976 C C . SER A 1 119 ? -3.665 2.078 0.122 1.00 96.00 119 SER A C 1
ATOM 978 O O . SER A 1 119 ? -3.070 2.485 1.124 1.00 96.00 119 SER A O 1
ATOM 980 N N . THR A 1 120 ? -4.471 2.858 -0.600 1.00 92.06 120 THR A N 1
ATOM 981 C CA . THR A 1 120 ? -4.725 4.276 -0.330 1.00 92.06 120 THR A CA 1
ATOM 982 C C . THR A 1 120 ? -6.164 4.506 0.119 1.00 92.06 120 THR A C 1
ATOM 984 O O . THR A 1 120 ? -6.373 5.151 1.147 1.00 92.06 120 THR A O 1
ATOM 987 N N . ALA A 1 121 ? -7.141 3.976 -0.618 1.00 91.75 121 ALA A N 1
ATOM 988 C CA . ALA A 1 121 ? -8.562 4.211 -0.378 1.00 91.75 121 ALA A CA 1
ATOM 989 C C . ALA A 1 121 ? -9.397 2.991 -0.772 1.00 91.75 121 ALA A C 1
ATOM 991 O O . ALA A 1 121 ? -9.130 2.350 -1.785 1.00 91.75 121 ALA A O 1
ATOM 992 N N . GLU A 1 122 ? -10.399 2.678 0.041 1.00 92.00 122 GLU A N 1
ATOM 993 C CA . GLU A 1 122 ? -11.194 1.462 -0.117 1.00 92.00 122 GLU A CA 1
ATOM 994 C C . GLU A 1 122 ? -12.193 1.546 -1.267 1.00 92.00 122 GLU A C 1
ATOM 996 O O . GLU A 1 122 ? -12.707 2.618 -1.594 1.00 92.00 122 GLU A O 1
ATOM 1001 N N . ILE A 1 123 ? -12.538 0.390 -1.839 1.00 91.25 123 ILE A N 1
ATOM 1002 C CA . ILE A 1 123 ? -13.727 0.305 -2.688 1.00 91.25 123 ILE A CA 1
ATOM 1003 C C . ILE A 1 123 ? -14.951 0.660 -1.833 1.00 91.25 123 ILE A C 1
ATOM 1005 O O . ILE A 1 123 ? -15.152 0.104 -0.751 1.00 91.25 123 ILE A O 1
ATOM 1009 N N . GLY A 1 124 ? -15.772 1.581 -2.333 1.00 87.19 124 GLY A N 1
ATOM 1010 C CA . GLY A 1 124 ? -16.905 2.153 -1.606 1.00 87.19 124 GLY A CA 1
ATOM 1011 C C . GLY A 1 124 ? -16.557 3.372 -0.749 1.00 87.19 124 GLY A C 1
ATOM 1012 O O . GLY A 1 124 ? -17.400 3.826 0.014 1.00 87.19 124 GLY A O 1
ATOM 1013 N N . ASP A 1 125 ? -15.337 3.905 -0.843 1.00 87.19 125 ASP A N 1
ATOM 1014 C CA . ASP A 1 125 ? -14.992 5.188 -0.232 1.00 87.19 125 ASP A CA 1
ATOM 1015 C C . ASP A 1 125 ? -15.611 6.358 -1.017 1.00 87.19 125 ASP A C 1
ATOM 1017 O O . ASP A 1 125 ? -15.138 6.721 -2.095 1.00 87.19 125 ASP A O 1
ATOM 1021 N N . ASP A 1 126 ? -16.647 6.978 -0.452 1.00 85.88 126 ASP A N 1
ATOM 1022 C CA . ASP A 1 126 ? -17.406 8.079 -1.068 1.00 85.88 126 ASP A CA 1
ATOM 1023 C C . ASP A 1 126 ? -16.559 9.325 -1.394 1.00 85.88 126 ASP A C 1
ATOM 1025 O O . ASP A 1 126 ? -17.006 10.222 -2.110 1.00 85.88 126 ASP A O 1
ATOM 1029 N N . ARG A 1 127 ? -15.324 9.407 -0.884 1.00 82.75 127 ARG A N 1
ATOM 1030 C CA . ARG A 1 127 ? -14.400 10.516 -1.161 1.00 82.75 127 ARG A CA 1
ATOM 1031 C C . ARG A 1 127 ? -13.720 10.398 -2.521 1.00 82.75 127 ARG A C 1
ATOM 1033 O O . ARG A 1 127 ? -13.092 11.364 -2.955 1.00 82.75 127 ARG A O 1
ATOM 1040 N N . ILE A 1 128 ? -13.788 9.234 -3.169 1.00 85.75 128 ILE A N 1
ATOM 1041 C CA . ILE A 1 128 ? -13.125 8.986 -4.450 1.00 85.75 128 ILE A CA 1
ATOM 1042 C C . ILE A 1 128 ? -14.083 8.404 -5.499 1.00 85.75 128 ILE A C 1
ATOM 1044 O O . ILE A 1 128 ? -15.004 7.655 -5.162 1.00 85.75 128 ILE A O 1
ATOM 1048 N N . PRO A 1 129 ? -13.860 8.710 -6.793 1.00 88.50 129 PRO A N 1
ATOM 1049 C CA . PRO A 1 129 ? -14.582 8.060 -7.877 1.00 88.50 129 PRO A CA 1
ATOM 1050 C C . PRO A 1 129 ? -14.420 6.541 -7.819 1.00 88.50 129 PRO A C 1
ATOM 1052 O O . PRO A 1 129 ? -13.311 6.029 -7.653 1.00 88.50 129 PRO A O 1
ATOM 1055 N N . GLN A 1 130 ? -15.530 5.828 -7.989 1.00 90.50 130 GLN A N 1
ATOM 1056 C CA . GLN A 1 130 ? -15.541 4.373 -7.915 1.00 90.50 130 GLN A CA 1
ATOM 1057 C C . GLN A 1 130 ? -15.258 3.751 -9.289 1.00 90.50 130 GLN A C 1
ATOM 1059 O O . GLN A 1 130 ? -15.871 4.157 -10.283 1.00 90.50 130 GLN A O 1
ATOM 1064 N N . PRO A 1 131 ? -14.360 2.754 -9.374 1.00 91.56 131 PRO A N 1
ATOM 1065 C CA . PRO A 1 131 ? -14.193 1.972 -10.592 1.00 91.56 131 PRO A CA 1
ATOM 1066 C C . PRO A 1 131 ? -15.462 1.162 -10.879 1.00 91.56 131 PRO A C 1
ATOM 1068 O O . PRO A 1 131 ? -16.177 0.745 -9.965 1.00 91.56 131 PRO A O 1
ATOM 1071 N N . SER A 1 132 ? -15.735 0.896 -12.158 1.00 95.06 132 SER A N 1
ATOM 1072 C CA . SER A 1 132 ? -16.843 0.014 -12.527 1.00 95.06 132 SER A CA 1
ATOM 1073 C C . SER A 1 132 ? -16.606 -1.411 -12.016 1.00 95.06 132 SER A C 1
ATOM 1075 O O . SER A 1 132 ? -15.465 -1.862 -11.872 1.00 95.06 132 SER A O 1
ATOM 1077 N N . ALA A 1 133 ? -17.690 -2.166 -11.821 1.00 95.12 133 ALA A N 1
ATOM 1078 C CA . ALA A 1 133 ? -17.602 -3.579 -11.452 1.00 95.12 133 ALA A CA 1
ATOM 1079 C C . ALA A 1 133 ? -16.759 -4.387 -12.457 1.00 95.12 133 ALA A C 1
ATOM 1081 O O . ALA A 1 133 ? -15.947 -5.209 -12.052 1.00 95.12 133 ALA A O 1
ATOM 1082 N N . SER A 1 134 ? -16.878 -4.101 -13.758 1.00 96.75 134 SER A N 1
ATOM 1083 C CA . SER A 1 134 ? -16.078 -4.765 -14.796 1.00 96.75 134 SER A CA 1
ATOM 1084 C C . SER A 1 134 ? -14.575 -4.513 -14.654 1.00 96.75 134 SER A C 1
ATOM 1086 O O . SER A 1 134 ? -13.784 -5.437 -14.830 1.00 96.75 134 SER A O 1
ATOM 1088 N N . VAL A 1 135 ? -14.170 -3.290 -14.298 1.00 95.19 135 VAL A N 1
ATOM 1089 C CA . VAL A 1 135 ? -12.761 -2.959 -14.039 1.00 95.19 135 VAL A CA 1
ATOM 1090 C C . VAL A 1 135 ? -12.267 -3.685 -12.791 1.00 95.19 135 VAL A C 1
ATOM 1092 O O . VAL A 1 135 ? -11.175 -4.247 -12.807 1.00 95.19 135 VAL A O 1
ATOM 1095 N N . LEU A 1 136 ? -13.072 -3.726 -11.727 1.00 96.12 136 LEU A N 1
ATOM 1096 C CA . LEU A 1 136 ? -12.724 -4.444 -10.500 1.00 96.12 136 LEU A CA 1
ATOM 1097 C C . LEU A 1 136 ? -12.534 -5.943 -10.732 1.00 96.12 136 LEU A C 1
ATOM 1099 O O . LEU A 1 136 ? -11.546 -6.508 -10.266 1.00 96.12 136 LEU A O 1
ATOM 1103 N N . GLU A 1 137 ? -13.439 -6.577 -11.471 1.00 96.88 137 GLU A N 1
ATOM 1104 C CA . GLU A 1 137 ? -13.322 -7.996 -11.807 1.00 96.88 137 GLU A CA 1
ATOM 1105 C C . GLU A 1 137 ? -12.096 -8.270 -12.683 1.00 96.88 137 GLU A C 1
ATOM 1107 O O . GLU A 1 137 ? -11.371 -9.235 -12.441 1.00 96.88 137 GLU A O 1
ATOM 1112 N N . ALA A 1 138 ? -11.786 -7.383 -13.633 1.00 97.38 138 ALA A N 1
ATOM 1113 C CA . ALA A 1 138 ? -10.574 -7.503 -14.436 1.00 97.38 138 ALA A CA 1
ATOM 1114 C C . ALA A 1 138 ? -9.302 -7.421 -13.570 1.00 97.38 138 ALA A C 1
ATOM 1116 O O . ALA A 1 138 ? -8.416 -8.269 -13.701 1.00 97.38 138 ALA A O 1
ATOM 1117 N N . ILE A 1 139 ? -9.239 -6.461 -12.637 1.00 97.31 139 ILE A N 1
ATOM 1118 C CA . ILE A 1 139 ? -8.122 -6.327 -11.690 1.00 97.31 139 ILE A CA 1
ATOM 1119 C C . ILE A 1 139 ? -7.982 -7.591 -10.848 1.00 97.31 139 ILE A C 1
ATOM 1121 O O . ILE A 1 139 ? -6.889 -8.140 -10.761 1.00 97.31 139 ILE A O 1
ATOM 1125 N N . ARG A 1 140 ? -9.076 -8.092 -10.267 1.00 96.75 140 ARG A N 1
ATOM 1126 C CA . ARG A 1 140 ? -9.061 -9.302 -9.431 1.00 96.75 140 ARG A CA 1
ATOM 1127 C C . ARG A 1 140 ? -8.660 -10.554 -10.204 1.00 96.75 140 ARG A C 1
ATOM 1129 O O . ARG A 1 140 ? -8.045 -11.439 -9.617 1.00 96.75 140 ARG A O 1
ATOM 1136 N N . GLY A 1 141 ? -8.982 -10.618 -11.496 1.00 97.75 141 GLY A N 1
ATOM 1137 C CA . GLY A 1 141 ? -8.601 -11.719 -12.377 1.00 97.75 141 GLY A CA 1
ATOM 1138 C C . GLY A 1 141 ? -7.105 -11.760 -12.702 1.00 97.75 141 GLY A C 1
ATOM 1139 O O . GLY A 1 141 ? -6.568 -12.840 -12.940 1.00 97.75 141 GLY A O 1
ATOM 1140 N N . ASN A 1 142 ? -6.411 -10.615 -12.698 1.00 97.88 142 ASN A N 1
ATOM 1141 C CA . ASN A 1 142 ? -4.955 -10.567 -12.861 1.00 97.88 142 ASN A CA 1
ATOM 1142 C C . ASN A 1 142 ? -4.307 -9.369 -12.128 1.00 97.88 142 ASN A C 1
ATOM 1144 O O . ASN A 1 142 ? -3.829 -8.426 -12.773 1.00 97.88 142 ASN A O 1
ATOM 1148 N N . PRO A 1 143 ? -4.245 -9.404 -10.784 1.00 97.88 143 PRO A N 1
ATOM 1149 C CA . PRO A 1 143 ? -3.730 -8.295 -9.983 1.00 97.88 143 PRO A CA 1
ATOM 1150 C C . PRO A 1 143 ? -2.301 -7.854 -10.345 1.00 97.88 143 PRO A C 1
ATOM 1152 O O . PRO A 1 143 ? -2.086 -6.644 -10.483 1.00 97.88 143 PRO A O 1
ATOM 1155 N N . PRO A 1 144 ? -1.328 -8.774 -10.563 1.00 97.88 144 PRO A N 1
ATOM 1156 C CA . PRO A 1 144 ? 0.032 -8.397 -10.951 1.00 97.88 144 PRO A CA 1
ATOM 1157 C C . PRO A 1 144 ? 0.060 -7.565 -12.233 1.00 97.88 144 PRO A C 1
ATOM 1159 O O . PRO A 1 144 ? 0.725 -6.531 -12.295 1.00 97.88 144 PRO A O 1
ATOM 1162 N N . ARG A 1 145 ? -0.689 -7.988 -13.260 1.00 97.94 145 ARG A N 1
ATOM 1163 C CA . ARG A 1 145 ? -0.724 -7.291 -14.547 1.00 97.94 145 ARG A CA 1
ATOM 1164 C C . ARG A 1 145 ? -1.281 -5.882 -14.397 1.00 97.94 145 ARG A C 1
ATOM 1166 O O . ARG A 1 145 ? -0.660 -4.941 -14.879 1.00 97.94 145 ARG A O 1
ATOM 1173 N N . PHE A 1 146 ? -2.433 -5.727 -13.750 1.00 98.12 146 PHE A N 1
ATOM 1174 C CA . PHE A 1 146 ? -3.072 -4.414 -13.625 1.00 98.12 146 PHE A CA 1
ATOM 1175 C C . PHE A 1 146 ? -2.259 -3.451 -12.755 1.00 98.12 146 PHE A C 1
ATOM 1177 O O . PHE A 1 146 ? -2.189 -2.264 -13.067 1.00 98.12 146 PHE A O 1
ATOM 1184 N N . MET A 1 147 ? -1.588 -3.952 -11.714 1.00 98.19 147 MET A N 1
ATOM 1185 C CA . MET A 1 147 ? -0.633 -3.160 -10.937 1.00 98.19 147 MET A CA 1
ATOM 1186 C C . MET A 1 147 ? 0.549 -2.701 -11.802 1.00 98.19 147 MET A C 1
ATOM 1188 O O . MET A 1 147 ? 0.890 -1.519 -11.791 1.00 98.19 147 MET A O 1
ATOM 1192 N N . PHE A 1 148 ? 1.146 -3.604 -12.585 1.00 98.44 148 PHE A N 1
ATOM 1193 C CA . PHE A 1 148 ? 2.242 -3.263 -13.491 1.00 98.44 148 PHE A CA 1
ATOM 1194 C C . PHE A 1 148 ? 1.818 -2.204 -14.514 1.00 98.44 148 PHE A C 1
ATOM 1196 O O . PHE A 1 148 ? 2.517 -1.208 -14.701 1.00 98.44 148 PHE A O 1
ATOM 1203 N N . GLU A 1 149 ? 0.655 -2.379 -15.145 1.00 97.81 149 GLU A N 1
ATOM 1204 C CA . GLU A 1 149 ? 0.114 -1.421 -16.111 1.00 97.81 149 GLU A CA 1
ATOM 1205 C C . GLU A 1 149 ? -0.172 -0.062 -15.465 1.00 97.81 149 GLU A C 1
ATOM 1207 O O . GLU A 1 149 ? 0.202 0.961 -16.032 1.00 97.81 149 GLU A O 1
ATOM 1212 N N . TYR A 1 150 ? -0.732 -0.027 -14.254 1.00 96.12 150 TYR A N 1
ATOM 1213 C CA . TYR A 1 150 ? -0.916 1.216 -13.501 1.00 96.12 150 TYR A CA 1
ATOM 1214 C C . TYR A 1 150 ? 0.409 1.956 -13.264 1.00 96.12 150 TYR A C 1
ATOM 1216 O O . TYR A 1 150 ? 0.482 3.171 -13.443 1.00 96.12 150 TYR A O 1
ATOM 1224 N N . LEU A 1 151 ? 1.469 1.233 -12.894 1.00 97.06 151 LEU A N 1
ATOM 1225 C CA . LEU A 1 151 ? 2.786 1.808 -12.601 1.00 97.06 151 LEU A CA 1
ATOM 1226 C C . LEU A 1 151 ? 3.553 2.273 -13.848 1.00 97.06 151 LEU A C 1
ATOM 1228 O O . LEU A 1 151 ? 4.433 3.128 -13.743 1.00 97.06 151 LEU A O 1
ATOM 1232 N N . THR A 1 152 ? 3.252 1.719 -15.023 1.00 97.38 152 THR A N 1
ATOM 1233 C CA . THR A 1 152 ? 4.071 1.920 -16.232 1.00 97.38 152 THR A CA 1
ATOM 1234 C C . THR A 1 152 ? 3.359 2.666 -17.352 1.00 97.38 152 THR A C 1
ATOM 1236 O O . THR A 1 152 ? 4.005 3.457 -18.036 1.00 97.38 152 THR A O 1
ATOM 1239 N N . LYS A 1 153 ? 2.047 2.464 -17.515 1.00 96.38 153 LYS A N 1
ATOM 1240 C CA . LYS A 1 153 ? 1.251 2.947 -18.655 1.00 96.38 153 LYS A CA 1
ATOM 1241 C C . LYS A 1 153 ? 0.388 4.172 -18.345 1.00 96.38 153 LYS A C 1
ATOM 1243 O O . LYS A 1 153 ? -0.343 4.623 -19.224 1.00 96.38 153 LYS A O 1
ATOM 1248 N N . LEU A 1 154 ? 0.432 4.706 -17.123 1.00 93.38 154 LEU A N 1
ATOM 1249 C CA . LEU A 1 154 ? -0.299 5.929 -16.794 1.00 93.38 154 LEU A CA 1
ATOM 1250 C C . LEU A 1 154 ? 0.231 7.099 -17.651 1.00 93.38 154 LEU A C 1
ATOM 1252 O O . LEU A 1 154 ? 1.454 7.266 -17.715 1.00 93.38 154 LEU A O 1
ATOM 1256 N N . PRO A 1 155 ? -0.644 7.908 -18.285 1.00 95.94 155 PRO A N 1
ATOM 1257 C CA . PRO A 1 155 ? -0.225 9.105 -19.004 1.00 95.94 155 PRO A CA 1
ATOM 1258 C C . PRO A 1 155 ? 0.658 9.999 -18.133 1.00 95.94 155 PRO A C 1
ATOM 1260 O O . PRO A 1 155 ? 0.398 10.188 -16.943 1.00 95.94 155 PRO A O 1
ATOM 1263 N N . GLU A 1 156 ? 1.739 10.501 -18.722 1.00 93.88 156 GLU A N 1
ATOM 1264 C CA . GLU A 1 156 ? 2.810 11.190 -18.000 1.00 93.88 156 GLU A CA 1
ATOM 1265 C C . GLU A 1 156 ? 2.319 12.460 -17.285 1.00 93.88 156 GLU A C 1
ATOM 1267 O O . GLU A 1 156 ? 2.746 12.749 -16.169 1.00 93.88 156 GLU A O 1
ATOM 1272 N N . ASP A 1 157 ? 1.376 13.177 -17.891 1.00 96.12 157 ASP A N 1
ATOM 1273 C CA . ASP A 1 157 ? 0.700 14.346 -17.332 1.00 96.12 157 ASP A CA 1
ATOM 1274 C C . ASP A 1 157 ? -0.144 13.984 -16.100 1.00 96.12 157 ASP A C 1
ATOM 1276 O O . ASP A 1 157 ? 0.021 14.586 -15.036 1.00 96.12 157 ASP A O 1
ATOM 1280 N N . LEU A 1 158 ? -0.979 12.944 -16.196 1.00 94.44 158 LEU A N 1
ATOM 1281 C CA . LEU A 1 158 ? -1.778 12.452 -15.071 1.00 94.44 158 LEU A CA 1
ATOM 1282 C C . LEU A 1 158 ? -0.889 11.946 -13.935 1.00 94.44 158 LEU A C 1
ATOM 1284 O O . LEU A 1 158 ? -1.141 12.232 -12.762 1.00 94.44 158 LEU A O 1
ATOM 1288 N N . ARG A 1 159 ? 0.183 11.230 -14.280 1.00 95.06 159 ARG A N 1
ATOM 1289 C CA . ARG A 1 159 ? 1.181 10.755 -13.324 1.00 95.06 159 ARG A CA 1
ATOM 1290 C C . ARG A 1 159 ? 1.850 11.917 -12.600 1.00 95.06 159 ARG A C 1
ATOM 1292 O O . ARG A 1 159 ? 1.931 11.899 -11.372 1.00 95.06 159 ARG A O 1
ATOM 1299 N N . ALA A 1 160 ? 2.322 12.922 -13.334 1.00 94.69 160 ALA A N 1
ATOM 1300 C CA . ALA A 1 160 ? 2.983 14.090 -12.763 1.00 94.69 160 ALA A CA 1
ATOM 1301 C C . ALA A 1 160 ? 2.049 14.860 -11.817 1.00 94.69 160 ALA A C 1
ATOM 1303 O O . ALA A 1 160 ? 2.464 15.224 -10.715 1.00 94.69 160 ALA A O 1
ATOM 1304 N N . VAL A 1 161 ? 0.777 15.035 -12.193 1.00 95.62 161 VAL A N 1
ATOM 1305 C CA . VAL A 1 161 ? -0.247 15.650 -11.333 1.00 95.62 161 VAL A CA 1
ATOM 1306 C C . VAL A 1 161 ? -0.476 14.822 -10.068 1.00 95.62 161 VAL A C 1
ATOM 1308 O O . VAL A 1 161 ? -0.456 15.374 -8.968 1.00 95.62 161 VAL A O 1
ATOM 1311 N N . ALA A 1 162 ? -0.631 13.501 -10.185 1.00 92.06 162 ALA A N 1
ATOM 1312 C CA . ALA A 1 162 ? -0.823 12.622 -9.033 1.00 92.06 162 ALA A CA 1
ATOM 1313 C C . ALA A 1 162 ? 0.374 12.668 -8.065 1.00 92.06 162 ALA A C 1
ATOM 1315 O O . ALA A 1 162 ? 0.192 12.825 -6.854 1.00 92.06 162 ALA A O 1
ATOM 1316 N N . VAL A 1 163 ? 1.601 12.599 -8.592 1.00 94.81 163 VAL A N 1
ATOM 1317 C CA . VAL A 1 163 ? 2.841 12.696 -7.804 1.00 94.81 163 VAL A CA 1
ATOM 1318 C C . VAL A 1 163 ? 2.960 14.064 -7.131 1.00 94.81 163 VAL A C 1
ATOM 1320 O O . VAL A 1 163 ? 3.330 14.130 -5.957 1.00 94.81 163 VAL A O 1
ATOM 1323 N N . SER A 1 164 ? 2.624 15.145 -7.839 1.00 95.88 164 SER A N 1
ATOM 1324 C CA . SER A 1 164 ? 2.632 16.510 -7.303 1.00 95.88 164 SER A CA 1
ATOM 1325 C C . SER A 1 164 ? 1.630 16.672 -6.159 1.00 95.88 164 SER A C 1
ATOM 1327 O O . SER A 1 164 ? 2.002 17.113 -5.071 1.00 95.88 164 SER A O 1
ATOM 1329 N N . ASN A 1 165 ? 0.387 16.221 -6.351 1.00 94.00 165 ASN A N 1
ATOM 1330 C CA . ASN A 1 165 ? -0.662 16.286 -5.334 1.00 94.00 165 ASN A CA 1
ATOM 1331 C C . ASN A 1 165 ? -0.281 15.503 -4.074 1.00 94.00 165 ASN A C 1
ATOM 1333 O O . ASN A 1 165 ? -0.411 16.020 -2.963 1.00 94.00 165 ASN A O 1
ATOM 1337 N N . PHE A 1 166 ? 0.239 14.282 -4.235 1.00 91.62 166 PHE A N 1
ATOM 1338 C CA . PHE A 1 166 ? 0.685 13.479 -3.099 1.00 91.62 166 PHE A CA 1
ATOM 1339 C C . PHE A 1 166 ? 1.885 14.119 -2.386 1.00 91.62 166 PHE A C 1
ATOM 1341 O O . PHE A 1 166 ? 1.903 14.191 -1.155 1.00 91.62 166 PHE A O 1
ATOM 1348 N N . SER A 1 167 ? 2.867 14.630 -3.138 1.00 93.50 167 SER A N 1
ATOM 1349 C CA . SER A 1 167 ? 4.034 15.328 -2.576 1.00 93.50 167 SER A CA 1
ATOM 1350 C C . SER A 1 167 ? 3.613 16.562 -1.781 1.00 93.50 167 SER A C 1
ATOM 1352 O O . SER A 1 167 ? 4.028 16.730 -0.636 1.00 93.50 167 SER A O 1
ATOM 1354 N N . GLY A 1 168 ? 2.744 17.396 -2.356 1.00 95.12 168 GLY A N 1
ATOM 1355 C CA . GLY A 1 168 ? 2.233 18.601 -1.710 1.00 95.12 168 GLY A CA 1
ATOM 1356 C C . GLY A 1 168 ? 1.395 18.288 -0.471 1.00 95.12 168 GLY A C 1
ATOM 1357 O O . GLY A 1 168 ? 1.550 18.948 0.553 1.00 95.12 168 GLY A O 1
ATOM 1358 N N . GLY A 1 169 ? 0.544 17.259 -0.521 1.00 92.75 169 GLY A N 1
ATOM 1359 C CA . GLY A 1 169 ? -0.215 16.791 0.642 1.00 92.75 169 GLY A CA 1
ATOM 1360 C C . GLY A 1 169 ? 0.685 16.272 1.767 1.00 92.75 169 GLY A C 1
ATOM 1361 O O . GLY A 1 169 ? 0.489 16.629 2.929 1.00 92.75 169 GLY A O 1
ATOM 1362 N N . SER A 1 170 ? 1.712 15.493 1.420 1.00 90.50 170 SER A N 1
ATOM 1363 C CA . SER A 1 170 ? 2.698 14.971 2.377 1.00 90.50 170 SER A CA 1
ATOM 1364 C C . SER A 1 170 ? 3.492 16.093 3.042 1.00 90.50 170 SER A C 1
ATOM 1366 O O . SER A 1 170 ? 3.688 16.076 4.256 1.00 90.50 170 SER A O 1
ATOM 1368 N N . GLU A 1 171 ? 3.901 17.102 2.272 1.00 94.25 171 GLU A N 1
ATOM 1369 C CA . GLU A 1 171 ? 4.641 18.246 2.798 1.00 94.25 171 GLU A CA 1
ATOM 1370 C C . GLU A 1 171 ? 3.774 19.119 3.710 1.00 94.25 171 GLU A C 1
ATOM 1372 O O . GLU A 1 171 ? 4.202 19.482 4.803 1.00 94.25 171 GLU A O 1
ATOM 1377 N N . LYS A 1 172 ? 2.514 19.374 3.333 1.00 95.06 172 LYS A N 1
ATOM 1378 C CA . LYS A 1 172 ? 1.546 20.055 4.210 1.00 95.06 172 LYS A CA 1
ATOM 1379 C C . LYS A 1 172 ? 1.348 19.304 5.527 1.00 95.06 172 LYS A C 1
ATOM 1381 O O . LYS A 1 172 ? 1.311 19.925 6.588 1.00 95.06 172 LYS A O 1
ATOM 1386 N N . LEU A 1 173 ? 1.245 17.974 5.478 1.00 90.50 173 LEU A N 1
ATOM 1387 C CA . LEU A 1 173 ? 1.135 17.150 6.680 1.00 90.50 173 LEU A CA 1
ATOM 1388 C C . LEU A 1 173 ? 2.392 17.263 7.552 1.00 90.50 173 LEU A C 1
ATOM 1390 O O . LEU A 1 173 ? 2.275 17.445 8.764 1.00 90.50 173 LEU A O 1
ATOM 1394 N N . ARG A 1 174 ? 3.583 17.191 6.946 1.00 94.50 174 ARG A N 1
ATOM 1395 C CA . ARG A 1 174 ? 4.865 17.348 7.645 1.00 94.50 174 ARG A CA 1
ATOM 1396 C C . ARG A 1 174 ? 4.954 18.706 8.339 1.00 94.50 174 ARG A C 1
ATOM 1398 O O . ARG A 1 174 ? 5.237 18.747 9.533 1.00 94.50 174 ARG A O 1
ATOM 1405 N N . LEU A 1 175 ? 4.660 19.793 7.624 1.00 95.75 175 LEU A N 1
ATOM 1406 C CA . LEU A 1 175 ? 4.646 21.151 8.175 1.00 95.75 175 LEU A CA 1
ATOM 1407 C C . LEU A 1 175 ? 3.651 21.274 9.332 1.00 95.75 175 LEU A C 1
ATOM 1409 O O . LEU A 1 175 ? 4.024 21.747 10.397 1.00 95.75 175 LEU A O 1
ATOM 1413 N N . SER A 1 176 ? 2.437 20.735 9.187 1.00 92.19 176 SER A N 1
ATOM 1414 C CA . SER A 1 176 ? 1.446 20.716 10.271 1.00 92.19 176 SER A CA 1
ATOM 1415 C C . SER A 1 176 ? 1.940 19.973 11.521 1.00 92.19 176 SER A C 1
ATOM 1417 O O . SER A 1 176 ? 1.624 20.367 12.646 1.00 92.19 176 SER A O 1
ATOM 1419 N N . ILE A 1 177 ? 2.690 18.878 11.354 1.00 90.31 177 ILE A N 1
ATOM 1420 C CA . ILE A 1 177 ? 3.289 18.137 12.474 1.00 90.31 177 ILE A CA 1
ATOM 1421 C C . ILE A 1 177 ? 4.381 18.971 13.150 1.00 90.31 177 ILE A C 1
ATOM 1423 O O . ILE A 1 177 ? 4.411 19.026 14.379 1.00 90.31 177 ILE A O 1
ATOM 1427 N N . GLU A 1 178 ? 5.241 19.637 12.382 1.00 94.62 178 GLU A N 1
ATOM 1428 C CA . GLU A 1 178 ? 6.285 20.505 12.935 1.00 94.62 178 GLU A CA 1
ATOM 1429 C C . GLU A 1 178 ? 5.700 21.728 13.649 1.00 94.62 178 GLU A C 1
ATOM 1431 O O . GLU A 1 178 ? 6.053 21.990 14.794 1.00 94.62 178 GLU A O 1
ATOM 1436 N N . GLU A 1 179 ? 4.706 22.398 13.066 1.00 93.94 179 GLU A N 1
ATOM 1437 C CA . GLU A 1 179 ? 3.979 23.495 13.719 1.00 93.94 179 GLU A CA 1
ATOM 1438 C C . GLU A 1 179 ? 3.373 23.062 15.061 1.00 93.94 179 GLU A C 1
ATOM 1440 O O . GLU A 1 179 ? 3.444 23.793 16.051 1.00 93.94 179 GLU A O 1
ATOM 1445 N N . LYS A 1 180 ? 2.804 21.848 15.129 1.00 89.19 180 LYS A N 1
ATOM 1446 C CA . LYS A 1 180 ? 2.300 21.266 16.385 1.00 89.19 180 LYS A CA 1
ATOM 1447 C C . LYS A 1 180 ? 3.428 21.072 17.400 1.00 89.19 180 LYS A C 1
ATOM 1449 O O . LYS A 1 180 ? 3.248 21.429 18.561 1.00 89.19 180 LYS A O 1
ATOM 1454 N N . ARG A 1 181 ? 4.569 20.519 16.974 1.00 89.69 181 ARG A N 1
ATOM 1455 C CA . ARG A 1 181 ? 5.740 20.286 17.837 1.00 89.69 181 ARG A CA 1
ATOM 1456 C C . ARG A 1 181 ? 6.295 21.588 18.397 1.00 89.69 181 ARG A C 1
ATOM 1458 O O . ARG A 1 181 ? 6.568 21.641 19.591 1.00 89.69 181 ARG A O 1
ATOM 1465 N N . THR A 1 182 ? 6.421 22.619 17.565 1.00 94.81 182 THR A N 1
ATOM 1466 C CA . THR A 1 182 ? 6.905 23.942 17.973 1.00 94.81 182 THR A CA 1
ATOM 1467 C C . THR A 1 182 ? 5.937 24.618 18.933 1.00 94.81 182 THR A C 1
ATOM 1469 O O . THR A 1 182 ? 6.363 25.102 19.978 1.00 94.81 182 THR A O 1
ATOM 1472 N N . ARG A 1 183 ? 4.634 24.624 18.625 1.00 92.88 183 ARG A N 1
ATOM 1473 C CA . ARG A 1 183 ? 3.619 25.257 19.480 1.00 92.88 183 ARG A CA 1
ATOM 1474 C C . ARG A 1 183 ? 3.573 24.647 20.876 1.00 92.88 183 ARG A C 1
ATOM 1476 O O . ARG A 1 183 ? 3.457 25.378 21.849 1.00 92.88 183 ARG A O 1
ATOM 1483 N N . ASP A 1 184 ? 3.652 23.324 20.967 1.00 93.81 184 ASP A N 1
ATOM 1484 C CA . ASP A 1 184 ? 3.521 22.619 22.239 1.00 93.81 184 ASP A CA 1
ATOM 1485 C C . ASP A 1 184 ? 4.905 22.362 22.895 1.0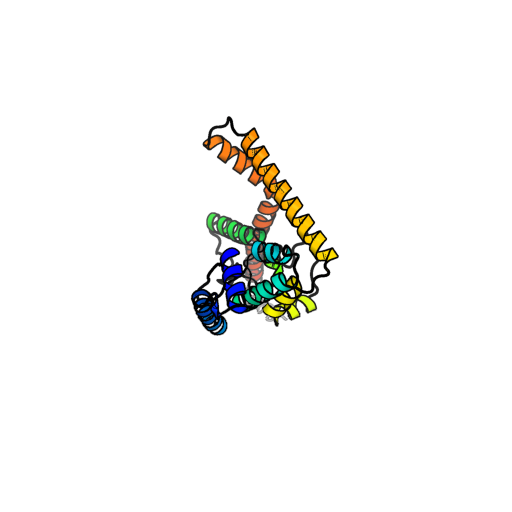0 93.81 184 ASP A C 1
ATOM 1487 O O . ASP A 1 184 ? 5.018 21.535 23.797 1.00 93.81 184 ASP A O 1
ATOM 1491 N N . ALA A 1 185 ? 5.985 23.019 22.444 1.00 94.50 185 ALA A N 1
ATOM 1492 C CA . ALA A 1 185 ? 7.359 22.723 22.874 1.00 94.50 185 ALA A CA 1
ATOM 1493 C C . ALA A 1 185 ? 7.637 23.044 24.353 1.00 94.50 185 ALA A C 1
ATOM 1495 O O . ALA A 1 185 ? 8.453 22.365 24.975 1.00 94.50 185 ALA A O 1
ATOM 1496 N N . SER A 1 186 ? 6.959 24.049 24.914 1.00 96.69 186 SER A N 1
ATOM 1497 C CA . SER A 1 186 ? 7.070 24.435 26.328 1.00 96.69 186 SER A CA 1
ATOM 1498 C C . SER A 1 186 ? 6.271 23.533 27.272 1.00 96.69 186 SER A C 1
ATOM 1500 O O . SER A 1 186 ? 6.386 23.662 28.488 1.00 96.69 186 SER A O 1
ATOM 1502 N N . GLU A 1 187 ? 5.445 22.637 26.732 1.00 97.44 187 GLU A N 1
ATOM 1503 C CA . GLU A 1 187 ? 4.572 21.775 27.517 1.00 97.44 187 GLU A CA 1
ATOM 1504 C C . GLU A 1 187 ? 5.294 20.525 28.027 1.00 97.44 187 GLU A C 1
ATOM 1506 O O . GLU A 1 187 ? 6.167 19.946 27.371 1.00 97.44 187 GLU A O 1
ATOM 1511 N N . THR A 1 188 ? 4.853 20.028 29.183 1.00 97.31 188 THR A N 1
ATOM 1512 C CA . THR A 1 188 ? 5.315 18.729 29.693 1.00 97.31 188 THR A CA 1
ATOM 1513 C C . THR A 1 188 ? 4.937 17.597 28.732 1.00 97.31 188 THR A C 1
ATOM 1515 O O . THR A 1 188 ? 3.953 17.678 27.994 1.00 97.31 188 THR A O 1
ATOM 1518 N N . GLU A 1 189 ? 5.674 16.484 28.749 1.00 94.44 189 GLU A N 1
ATOM 1519 C CA . GLU A 1 189 ? 5.355 15.326 27.901 1.00 94.44 189 GLU A CA 1
ATOM 1520 C C . GLU A 1 189 ? 3.924 14.807 28.118 1.00 94.44 189 GLU A C 1
ATOM 1522 O O . GLU A 1 189 ? 3.208 14.533 27.152 1.00 94.44 189 GLU A O 1
ATOM 1527 N N . ALA A 1 190 ? 3.480 14.726 29.376 1.00 95.94 190 ALA A N 1
ATOM 1528 C CA . ALA A 1 190 ? 2.122 14.315 29.711 1.00 95.94 190 ALA A CA 1
ATOM 1529 C C . ALA A 1 190 ? 1.073 15.254 29.091 1.00 95.94 190 ALA A C 1
ATOM 1531 O O . ALA A 1 190 ? 0.073 14.782 28.544 1.00 95.94 190 ALA A O 1
ATOM 1532 N N . MET A 1 191 ? 1.315 16.569 29.122 1.00 95.12 191 MET A N 1
ATOM 1533 C CA . MET A 1 191 ? 0.424 17.546 28.500 1.00 95.12 191 MET A CA 1
ATOM 1534 C C . MET A 1 191 ? 0.441 17.436 26.973 1.00 95.12 191 MET A C 1
ATOM 1536 O O . MET A 1 191 ? -0.626 17.365 26.366 1.00 95.12 191 MET A O 1
ATOM 1540 N N . ARG A 1 192 ? 1.616 17.298 26.343 1.00 92.31 192 ARG A N 1
ATOM 1541 C CA . ARG A 1 192 ? 1.728 17.077 24.888 1.00 92.31 192 ARG A CA 1
ATOM 1542 C C . ARG A 1 192 ? 0.943 15.849 24.431 1.00 92.31 192 ARG A C 1
ATOM 1544 O O . ARG A 1 192 ? 0.228 15.925 23.435 1.00 92.31 192 ARG A O 1
ATOM 1551 N N . ARG A 1 193 ? 1.005 14.738 25.177 1.00 91.00 193 ARG A N 1
ATOM 1552 C CA . ARG A 1 193 ? 0.200 13.534 24.892 1.00 91.00 193 ARG A CA 1
ATOM 1553 C C . ARG A 1 193 ? -1.304 13.809 24.999 1.00 91.00 193 ARG A C 1
ATOM 1555 O O . ARG A 1 193 ? -2.049 13.391 24.116 1.00 91.00 193 ARG A O 1
ATOM 1562 N N . ARG A 1 194 ? -1.756 14.538 26.027 1.00 93.00 194 ARG A N 1
ATOM 1563 C CA . ARG A 1 194 ? -3.174 14.918 26.196 1.00 93.00 194 ARG A CA 1
ATOM 1564 C C . ARG A 1 194 ? -3.660 15.839 25.078 1.00 93.00 194 ARG A C 1
ATOM 1566 O O . ARG A 1 194 ? -4.710 15.576 24.502 1.00 93.00 194 ARG A O 1
ATOM 1573 N N . LEU A 1 195 ? -2.885 16.868 24.733 1.00 91.62 195 LEU A N 1
ATOM 1574 C CA . LEU A 1 195 ? -3.191 17.794 23.638 1.00 91.62 195 LEU A CA 1
ATOM 1575 C C . LEU A 1 195 ? -3.246 17.069 22.291 1.00 91.62 195 LEU A C 1
ATOM 1577 O O . LEU A 1 195 ? -4.178 17.281 21.515 1.00 91.62 195 LEU A O 1
ATOM 1581 N N . ALA A 1 196 ? -2.281 16.186 22.020 1.00 87.69 196 ALA A N 1
ATOM 1582 C CA . ALA A 1 196 ? -2.273 15.366 20.814 1.00 87.69 196 ALA A CA 1
ATOM 1583 C C . ALA A 1 196 ? -3.500 14.445 20.751 1.00 87.69 196 ALA A C 1
ATOM 1585 O O . ALA A 1 196 ? -4.171 14.410 19.721 1.00 87.69 196 ALA A O 1
ATOM 1586 N N . GLY A 1 197 ? -3.829 13.762 21.852 1.00 87.69 197 GLY A N 1
ATOM 1587 C CA . GLY A 1 197 ? -5.005 12.897 21.947 1.00 87.69 197 GLY A CA 1
ATOM 1588 C C . GLY A 1 197 ? -6.316 13.657 21.739 1.00 87.69 197 GLY A C 1
ATOM 1589 O O . GLY A 1 197 ? -7.131 13.247 20.921 1.00 87.69 197 GLY A O 1
ATOM 1590 N N . ALA A 1 198 ? -6.496 14.800 22.406 1.00 89.56 198 ALA A N 1
ATOM 1591 C CA . ALA A 1 198 ? -7.692 15.629 22.264 1.00 89.56 198 ALA A CA 1
ATOM 1592 C C . ALA A 1 198 ? -7.869 16.144 20.828 1.00 89.56 198 ALA A C 1
ATOM 1594 O O . ALA A 1 198 ? -8.956 16.044 20.266 1.00 89.56 198 ALA A O 1
ATOM 1595 N N . ARG A 1 199 ? -6.796 16.640 20.197 1.00 87.62 199 ARG A N 1
ATOM 1596 C CA . ARG A 1 199 ? -6.849 17.090 18.797 1.00 87.62 199 ARG A CA 1
ATOM 1597 C C . ARG A 1 199 ? -7.155 15.940 17.845 1.00 87.62 199 ARG A C 1
ATOM 1599 O O . ARG A 1 199 ? -7.956 16.126 16.940 1.00 87.62 199 ARG A O 1
ATOM 1606 N N . LEU A 1 200 ? -6.555 14.768 18.056 1.00 84.00 200 LEU A N 1
ATOM 1607 C CA . LEU A 1 200 ? -6.835 13.586 17.241 1.00 84.00 200 LEU A CA 1
ATOM 1608 C C . LEU A 1 200 ? -8.303 13.168 17.374 1.00 84.00 200 LEU A C 1
ATOM 1610 O O . LEU A 1 200 ? -8.953 12.957 16.359 1.00 84.00 200 LEU A O 1
ATOM 1614 N N . MET A 1 201 ? -8.842 13.139 18.595 1.00 84.94 201 MET A N 1
ATOM 1615 C CA . MET A 1 201 ? -10.259 12.850 18.842 1.00 84.94 201 MET A CA 1
ATOM 1616 C C . MET A 1 201 ? -11.190 13.844 18.147 1.00 84.94 201 MET A C 1
ATOM 1618 O O . MET A 1 201 ? -12.183 13.427 17.566 1.00 84.94 201 MET A O 1
ATOM 1622 N N . ILE A 1 202 ? -10.872 15.142 18.178 1.00 88.19 202 ILE A N 1
ATOM 1623 C CA . ILE A 1 202 ? -11.674 16.175 17.507 1.00 88.19 202 ILE A CA 1
ATOM 1624 C C . ILE A 1 202 ? -11.600 16.012 15.986 1.00 88.19 202 ILE A C 1
ATOM 1626 O O . ILE A 1 202 ? -12.623 16.053 15.313 1.00 88.19 202 ILE A O 1
ATOM 1630 N N . SER A 1 203 ? -10.399 15.812 15.438 1.00 83.44 203 SER A N 1
ATOM 1631 C CA . SER A 1 203 ? -10.186 15.682 13.993 1.00 83.44 203 SER A CA 1
ATOM 1632 C C . SER A 1 203 ? -10.765 14.397 13.402 1.00 83.44 203 SER A C 1
ATOM 1634 O O . SER A 1 203 ? -11.109 14.385 12.227 1.00 83.44 203 SER A O 1
ATOM 1636 N N . GLU A 1 204 ? -10.865 13.332 14.194 1.00 85.50 204 GLU A N 1
ATOM 1637 C CA . GLU A 1 204 ? -11.347 12.018 13.755 1.00 85.50 204 GLU A CA 1
ATOM 1638 C C . GLU A 1 204 ? -12.754 11.714 14.310 1.00 85.50 204 GLU A C 1
ATOM 1640 O O . GLU A 1 204 ? -13.209 10.576 14.227 1.00 85.50 204 GLU A O 1
ATOM 1645 N N . LEU A 1 205 ? -13.461 12.698 14.888 1.00 87.50 205 LEU A N 1
ATOM 1646 C CA . LEU A 1 205 ? -14.739 12.474 15.577 1.00 87.50 205 LEU A CA 1
ATOM 1647 C C . LEU A 1 205 ? -15.790 11.858 14.647 1.00 87.50 205 LEU A C 1
ATOM 1649 O O . LEU A 1 205 ? -16.370 10.826 14.979 1.00 87.50 205 LEU A O 1
ATOM 1653 N N . ASP A 1 206 ? -16.003 12.451 13.472 1.00 85.25 206 ASP A N 1
ATOM 1654 C CA . ASP A 1 206 ? -16.973 11.949 12.491 1.00 85.25 206 ASP A CA 1
ATOM 1655 C C . ASP A 1 206 ? -16.624 10.533 12.032 1.00 85.25 206 ASP A C 1
ATOM 1657 O O . ASP A 1 206 ? -17.498 9.671 11.895 1.00 85.25 206 ASP A O 1
ATOM 1661 N N . LEU A 1 207 ? -15.326 10.268 11.869 1.00 85.19 207 LEU A N 1
ATOM 1662 C CA . LEU A 1 207 ? -14.823 8.954 11.510 1.00 85.19 207 LEU A CA 1
ATOM 1663 C C . LEU A 1 207 ? -15.122 7.928 12.611 1.00 85.19 207 LEU A C 1
ATOM 1665 O O . LEU A 1 207 ? -15.712 6.882 12.340 1.00 85.19 207 LEU A O 1
ATOM 1669 N N . ILE A 1 208 ? -14.794 8.244 13.863 1.00 86.38 208 ILE A N 1
ATOM 1670 C CA . ILE A 1 208 ? -15.066 7.390 15.025 1.00 86.38 208 ILE A CA 1
ATOM 1671 C C . ILE A 1 208 ? -16.574 7.148 15.174 1.00 86.38 208 ILE A C 1
ATOM 1673 O O . ILE A 1 208 ? -16.996 6.012 15.389 1.00 86.38 208 ILE A O 1
ATOM 1677 N N . LEU A 1 209 ? -17.404 8.181 15.007 1.00 87.94 209 LEU A N 1
ATOM 1678 C CA . LEU A 1 209 ? -18.863 8.058 15.049 1.00 87.94 209 LEU A CA 1
ATOM 1679 C C . LEU A 1 209 ? -19.387 7.130 13.947 1.00 87.94 209 LEU A C 1
ATOM 1681 O O . LEU A 1 209 ? -20.294 6.332 14.201 1.00 87.94 209 LEU A O 1
ATOM 1685 N N . SER A 1 210 ? -18.806 7.178 12.745 1.00 88.12 210 SER A N 1
ATOM 1686 C CA . SER A 1 210 ? -19.145 6.239 11.671 1.00 88.12 210 SER A CA 1
ATOM 1687 C C . SER A 1 210 ? -18.814 4.790 12.058 1.00 88.12 210 SER A C 1
ATOM 1689 O O . SER A 1 210 ? -19.643 3.896 11.873 1.00 88.12 210 SER A O 1
ATOM 1691 N N . PHE A 1 211 ? -17.668 4.559 12.706 1.00 89.69 211 PHE A N 1
ATOM 1692 C CA . PHE A 1 211 ? -17.252 3.232 13.164 1.00 89.69 211 PHE A CA 1
ATOM 1693 C C . PHE A 1 211 ? -18.137 2.707 14.296 1.00 89.69 211 PHE A C 1
ATOM 1695 O O . PHE A 1 211 ? -18.501 1.532 14.292 1.00 89.69 211 PHE A O 1
ATOM 1702 N N . ILE A 1 212 ? -18.564 3.571 15.221 1.00 88.00 212 ILE A N 1
ATOM 1703 C CA . ILE A 1 212 ? -19.519 3.215 16.282 1.00 88.00 212 ILE A CA 1
ATOM 1704 C C . ILE A 1 212 ? -20.841 2.728 15.675 1.00 88.00 212 ILE A C 1
ATOM 1706 O O . ILE A 1 212 ? -21.370 1.694 16.091 1.00 88.00 212 ILE A O 1
ATOM 1710 N N . ARG A 1 213 ? -21.365 3.426 14.656 1.00 87.25 213 ARG A N 1
ATOM 1711 C CA . ARG A 1 213 ? -22.592 3.006 13.956 1.00 87.25 213 ARG A CA 1
ATOM 1712 C C . ARG A 1 213 ? -22.428 1.626 13.322 1.00 87.25 213 ARG A C 1
ATOM 1714 O O . ARG A 1 213 ? -23.322 0.793 13.459 1.00 87.25 213 ARG A O 1
ATOM 1721 N N . LEU A 1 214 ? -21.289 1.359 12.683 1.00 85.25 214 LEU A N 1
ATOM 1722 C CA . LEU A 1 214 ? -20.986 0.049 12.095 1.00 85.25 214 LEU A CA 1
ATOM 1723 C C . LEU A 1 214 ? -20.875 -1.052 13.158 1.00 85.25 214 LEU A C 1
ATOM 1725 O O . LEU A 1 214 ? -21.460 -2.125 12.995 1.00 85.25 214 LEU A O 1
ATOM 1729 N N . ALA A 1 215 ? -20.195 -0.776 14.274 1.00 85.81 215 ALA A N 1
ATOM 1730 C CA . ALA A 1 215 ? -20.067 -1.710 15.389 1.00 85.81 215 ALA A CA 1
ATOM 1731 C C . ALA A 1 215 ? -21.438 -2.106 15.967 1.00 85.81 215 ALA A C 1
ATOM 1733 O O . ALA A 1 215 ? -21.643 -3.27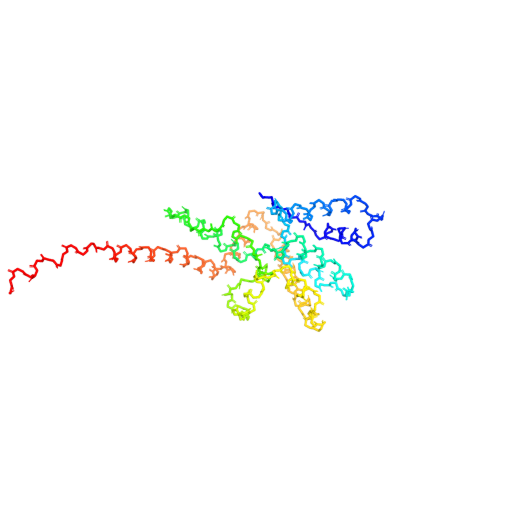6 16.309 1.00 85.81 215 ALA A O 1
ATOM 1734 N N . ALA A 1 216 ? -22.381 -1.159 16.022 1.00 83.12 216 ALA A N 1
ATOM 1735 C CA . ALA A 1 216 ? -23.742 -1.369 16.510 1.00 83.12 216 ALA A CA 1
ATOM 1736 C C . ALA A 1 216 ? -24.675 -2.039 15.480 1.00 83.12 216 ALA A C 1
ATOM 1738 O O . ALA A 1 216 ? -25.478 -2.896 15.848 1.00 83.12 216 ALA A O 1
ATOM 1739 N N . ALA A 1 217 ? -24.571 -1.705 14.188 1.00 76.12 217 ALA A N 1
ATOM 1740 C CA . ALA A 1 217 ? -25.490 -2.179 13.144 1.00 76.12 217 ALA A CA 1
ATOM 1741 C C . ALA A 1 217 ? -25.506 -3.712 12.972 1.00 76.12 217 ALA A C 1
ATOM 1743 O O . ALA A 1 217 ? -26.539 -4.292 12.625 1.00 76.12 217 ALA A O 1
ATOM 1744 N N . ALA A 1 218 ? -24.396 -4.394 13.277 1.00 61.97 218 ALA A N 1
ATOM 1745 C CA . ALA A 1 218 ? -24.321 -5.857 13.252 1.00 61.97 218 ALA A CA 1
ATOM 1746 C C . ALA A 1 218 ? -25.235 -6.540 14.294 1.00 61.97 218 ALA A C 1
ATOM 1748 O O . ALA A 1 218 ? -25.618 -7.695 14.108 1.00 61.97 218 ALA A O 1
ATOM 1749 N N . ARG A 1 219 ? -25.627 -5.832 15.364 1.00 59.19 219 ARG A N 1
ATOM 1750 C CA . ARG A 1 219 ? -26.570 -6.322 16.382 1.00 59.19 219 ARG A CA 1
ATOM 1751 C C . ARG A 1 219 ? -27.999 -6.415 15.836 1.00 59.19 219 ARG A C 1
ATOM 1753 O O . ARG A 1 219 ? -28.643 -7.450 15.972 1.00 59.19 219 ARG A O 1
ATOM 1760 N N . VAL A 1 220 ? -28.446 -5.377 15.125 1.00 57.75 220 VAL A N 1
ATOM 1761 C CA . VAL A 1 220 ? -29.832 -5.250 14.634 1.00 57.75 220 VAL A CA 1
ATOM 1762 C C . VAL A 1 220 ? -30.171 -6.301 13.571 1.00 57.75 220 VAL A C 1
ATOM 1764 O O . VAL A 1 220 ? -31.285 -6.818 13.551 1.00 57.75 220 VAL A O 1
ATOM 1767 N N . ARG A 1 221 ? -29.220 -6.673 12.700 1.00 54.31 221 ARG A N 1
ATOM 1768 C CA . ARG A 1 221 ? -29.441 -7.749 11.709 1.00 54.31 221 ARG A CA 1
ATOM 1769 C C . ARG A 1 221 ? -29.576 -9.131 12.351 1.00 54.31 221 ARG A C 1
ATOM 1771 O O . ARG A 1 221 ? -30.352 -9.940 11.853 1.00 54.31 221 ARG A O 1
ATOM 1778 N N . ARG A 1 222 ? -28.855 -9.402 13.445 1.00 51.25 222 ARG A N 1
ATOM 1779 C CA . ARG A 1 222 ? -28.952 -10.682 14.164 1.00 51.25 222 ARG A CA 1
ATOM 1780 C C . ARG A 1 222 ? -30.279 -10.778 14.918 1.00 51.25 222 ARG A C 1
ATOM 1782 O O . ARG A 1 222 ? -30.948 -11.792 14.790 1.00 51.25 222 ARG A O 1
ATOM 1789 N N . GLU A 1 223 ? -30.688 -9.700 15.592 1.00 52.09 223 GLU A N 1
ATOM 1790 C CA . GLU A 1 223 ? -31.963 -9.622 16.322 1.00 52.09 223 GLU A CA 1
ATOM 1791 C C . GLU A 1 223 ? -33.182 -9.731 15.382 1.00 52.09 223 GLU A C 1
ATOM 1793 O O . GLU A 1 223 ? -34.114 -10.474 15.692 1.00 52.09 223 GLU A O 1
ATOM 1798 N N . ARG A 1 224 ? -33.144 -9.103 14.191 1.00 51.88 224 ARG A N 1
ATOM 1799 C CA . ARG A 1 224 ? -34.202 -9.247 13.166 1.00 51.88 224 ARG A CA 1
ATOM 1800 C C . ARG A 1 224 ? -34.297 -10.660 12.585 1.00 51.88 224 ARG A C 1
ATOM 1802 O O . ARG A 1 224 ? -35.402 -11.178 12.452 1.00 51.88 224 ARG A O 1
ATOM 1809 N N . ASN A 1 225 ? -33.165 -11.312 12.311 1.00 49.22 225 ASN A N 1
ATOM 1810 C CA . ASN A 1 225 ? -33.171 -12.699 11.832 1.00 49.22 225 ASN A CA 1
ATOM 1811 C C . ASN A 1 225 ? -33.608 -13.693 12.916 1.00 49.22 225 ASN A C 1
ATOM 1813 O O . ASN A 1 225 ? -34.185 -14.720 12.586 1.00 49.22 225 ASN A O 1
ATOM 1817 N N . THR A 1 226 ? -33.381 -13.413 14.203 1.00 49.12 226 THR A N 1
ATOM 1818 C CA . THR A 1 226 ? -33.906 -14.260 15.288 1.00 49.12 226 THR A CA 1
ATOM 1819 C C . THR A 1 226 ? -35.391 -14.030 15.565 1.00 49.12 226 THR A C 1
ATOM 1821 O O . THR A 1 226 ? -36.069 -14.972 15.959 1.00 49.12 226 THR A O 1
ATOM 1824 N N . SER A 1 227 ? -35.935 -12.832 15.310 1.00 49.66 227 SER A N 1
ATOM 1825 C CA . SER A 1 227 ? -37.383 -12.580 15.421 1.00 49.66 227 SER A CA 1
ATOM 1826 C C . SER A 1 227 ? -38.212 -13.146 14.260 1.00 49.66 227 SER A C 1
ATOM 1828 O O . SER A 1 227 ? -39.419 -13.297 14.408 1.00 49.66 227 SER A O 1
ATOM 1830 N N . GLU A 1 228 ? -37.593 -13.497 13.127 1.00 45.00 228 GLU A N 1
ATOM 1831 C CA . GLU A 1 228 ? -38.258 -14.215 12.021 1.00 45.00 228 GLU A CA 1
ATOM 1832 C C . GLU A 1 228 ? -38.203 -15.748 12.167 1.00 45.00 228 GLU A C 1
ATOM 1834 O O . GLU A 1 228 ? -38.872 -16.466 11.425 1.00 45.00 228 GLU A O 1
ATOM 1839 N N . VAL A 1 229 ? -37.483 -16.266 13.169 1.00 44.62 229 VAL A N 1
ATOM 1840 C CA . VAL A 1 229 ? -37.484 -17.690 13.546 1.00 44.62 229 VAL A CA 1
ATOM 1841 C C . VAL A 1 229 ? -38.333 -17.881 14.808 1.00 44.62 229 VAL A C 1
ATOM 1843 O O . VAL A 1 229 ? -37.903 -18.458 15.801 1.00 44.62 229 VAL A O 1
ATOM 1846 N N . PHE A 1 230 ? -39.576 -17.395 14.780 1.00 43.62 230 PHE A N 1
ATOM 1847 C CA . PHE A 1 230 ? -40.618 -17.981 15.622 1.00 43.62 230 PHE A CA 1
ATOM 1848 C C . PHE A 1 230 ? -41.187 -19.202 14.884 1.00 43.62 230 PHE A C 1
ATOM 1850 O O . PHE A 1 230 ? -41.551 -19.092 13.710 1.00 43.62 230 PHE A O 1
ATOM 1857 N N . PRO A 1 231 ? -41.248 -20.386 15.519 1.00 43.12 231 PRO A N 1
ATOM 1858 C CA . PRO A 1 231 ? -41.741 -21.583 14.858 1.00 43.12 231 PRO A CA 1
ATOM 1859 C C . PRO A 1 231 ? -43.193 -21.372 14.421 1.00 43.12 231 PRO A C 1
ATOM 1861 O O . PRO A 1 231 ? -44.033 -20.938 15.210 1.00 43.12 231 PRO A O 1
ATOM 1864 N N . LYS A 1 232 ? -43.495 -21.744 13.170 1.00 46.12 232 LYS A N 1
ATOM 1865 C CA . LYS A 1 232 ? -44.843 -21.885 12.586 1.00 46.12 232 LYS A CA 1
ATOM 1866 C C . LYS A 1 232 ? -45.676 -22.979 13.288 1.00 46.12 232 LYS A C 1
ATOM 1868 O O . LYS A 1 232 ? -46.271 -23.831 12.636 1.00 46.12 232 LYS A O 1
ATOM 1873 N N . HIS A 1 233 ? -45.709 -22.993 14.618 1.00 46.88 233 HIS A N 1
ATOM 1874 C CA . HIS A 1 233 ? -46.492 -23.932 15.420 1.00 46.88 233 HIS A CA 1
ATOM 1875 C C . HIS A 1 233 ? -47.750 -23.320 16.046 1.00 46.88 233 HIS A C 1
ATOM 1877 O O . HIS A 1 233 ? -48.508 -24.042 16.678 1.00 46.88 233 HIS A O 1
ATOM 1883 N N . TYR A 1 234 ? -48.056 -22.048 15.773 1.00 44.28 234 TYR A N 1
ATOM 1884 C CA . TYR A 1 234 ? -49.312 -21.398 16.183 1.00 44.28 234 TYR A CA 1
ATOM 1885 C C . TYR A 1 234 ? -50.254 -21.086 15.006 1.00 44.28 234 TYR A C 1
ATOM 1887 O O . TYR A 1 234 ? -50.948 -20.077 14.993 1.00 44.28 234 TYR A O 1
ATOM 1895 N N . GLN A 1 235 ? -50.286 -21.962 13.996 1.00 43.69 235 GLN A N 1
ATOM 1896 C CA . GLN A 1 235 ? -51.189 -21.836 12.839 1.00 43.69 235 GLN A CA 1
ATOM 1897 C C . GLN A 1 235 ? -51.900 -23.157 12.490 1.00 43.69 235 GLN A C 1
ATOM 1899 O O . GLN A 1 235 ? -52.185 -23.436 11.333 1.00 43.69 235 GLN A O 1
ATOM 1904 N N . ARG A 1 236 ? -52.178 -23.996 13.501 1.00 46.31 236 ARG A N 1
ATOM 1905 C CA . ARG A 1 236 ? -53.031 -25.200 13.387 1.00 46.31 236 ARG A CA 1
ATOM 1906 C C . ARG A 1 236 ? -54.033 -25.323 14.540 1.00 46.31 236 ARG A C 1
ATOM 1908 O O . ARG A 1 236 ? -54.176 -26.380 15.142 1.00 46.31 236 ARG A O 1
ATOM 1915 N N . MET A 1 237 ? -54.708 -24.228 14.874 1.00 39.75 237 MET A N 1
ATOM 1916 C CA . MET A 1 237 ? -55.874 -24.270 15.770 1.00 39.75 237 MET A CA 1
ATOM 1917 C C . MET A 1 237 ? -57.078 -23.466 15.262 1.00 39.75 237 MET A C 1
ATOM 1919 O O . MET A 1 237 ? -58.132 -23.514 15.883 1.00 39.75 237 MET A O 1
ATOM 1923 N N . SER A 1 238 ? -56.962 -22.781 14.121 1.00 44.38 238 SER A N 1
ATOM 1924 C CA . SER A 1 238 ? -58.086 -22.097 13.468 1.00 44.38 238 SER A CA 1
ATOM 1925 C C . SER A 1 238 ? -58.889 -22.991 12.516 1.00 44.38 238 SER A C 1
ATOM 1927 O O . SER A 1 238 ? -60.009 -22.633 12.182 1.00 44.38 238 SER A O 1
ATOM 1929 N N . ASP A 1 239 ? -58.372 -24.165 12.141 1.00 46.09 239 ASP A N 1
ATOM 1930 C CA . ASP A 1 239 ? -59.010 -25.047 11.143 1.00 46.09 239 ASP A CA 1
ATOM 1931 C C . ASP A 1 239 ? -59.817 -26.196 11.786 1.00 46.09 239 ASP A C 1
ATOM 1933 O O . ASP A 1 239 ? -60.145 -27.182 11.138 1.00 46.09 239 ASP A O 1
ATOM 1937 N N . LEU A 1 240 ? -60.116 -26.093 13.087 1.00 47.88 240 LEU A N 1
ATOM 1938 C CA . LEU A 1 240 ? -60.973 -27.040 13.821 1.00 47.88 240 LEU A CA 1
ATOM 1939 C C . LEU A 1 240 ? -62.373 -26.486 14.121 1.00 47.88 240 LEU A C 1
ATOM 1941 O O . LEU A 1 240 ? -63.176 -27.155 14.765 1.00 47.88 240 LEU A O 1
ATOM 1945 N N . PHE A 1 241 ? -62.676 -25.287 13.629 1.00 48.03 241 PHE A N 1
ATOM 1946 C CA . PHE A 1 241 ? -64.004 -24.692 13.690 1.00 48.03 241 PHE A CA 1
ATOM 1947 C C . PHE A 1 241 ? -64.286 -23.943 12.391 1.00 48.03 241 PHE A C 1
ATOM 1949 O O . PHE A 1 241 ? -64.316 -22.724 12.426 1.00 48.03 241 PHE A O 1
ATOM 1956 N N . TYR A 1 242 ? -64.420 -24.655 11.270 1.00 49.00 242 TYR A N 1
ATOM 1957 C CA . TYR A 1 242 ? -65.318 -24.353 10.140 1.00 49.00 242 TYR A CA 1
ATOM 1958 C C . TYR A 1 242 ? -65.341 -25.544 9.181 1.00 49.00 242 TYR A C 1
ATOM 1960 O O . TYR A 1 242 ? -64.247 -26.057 8.856 1.00 49.00 242 TYR A O 1
#

Foldseek 3Di:
DEEDEDDLVLLLLLLVCVVPVVVNVVSVVVLVVLLVCQVVVNYAHAAAPVNLLVLLPDPDQVSSLSSLLSNLRSNQLKHFADPLVVCLQVLLQVVCVVVVHDRDDDDPVNRMDLANCRSHPDQVGPVDDHDDPVVVVVCVVRNSVVSSCVRRVPPPVVSVVVSVVVVVVVVVVVVVVVVLCVVCVPPDPVVSVVVVVVVVCVVCVVVSVVSVCVSCVVVVVVVVVVVVPDDPPPPPPVVVPD

Sequence (242 aa):
MKIVYLDQNKWIELARAVKSPNDFPAYYAVLQSLVTEANAGRLLVPLTSTNLYETQKIAIPERREHLAWVQSTLSQGMVFRGRHKRLEVEVIDHLRAQYGLDALPRDPRWFLSNVFFESTAEIGDDRIPQPSASVLEAIRGNPPRFMFEYLTKLPEDLRAVAVSNFSGGSEKLRLSIEEKRTRDASETEAMRRRLAGARLMISELDLILSFIRLAAAARVRRERNTSEVFPKHYQRMSDLFY

Secondary structure (DSSP, 8-state):
-EE----HHHHHHHHHHHH-TTT-HHHHHHHHHHHHHHHTTSEE-PBPHHHHHHHHH--SHHHHHHHHHHHHHHHTT-EEPPHHHHHHHHHHHHHHHHTTPPPPP--TTTTEESSGGGGTS-TT-TTS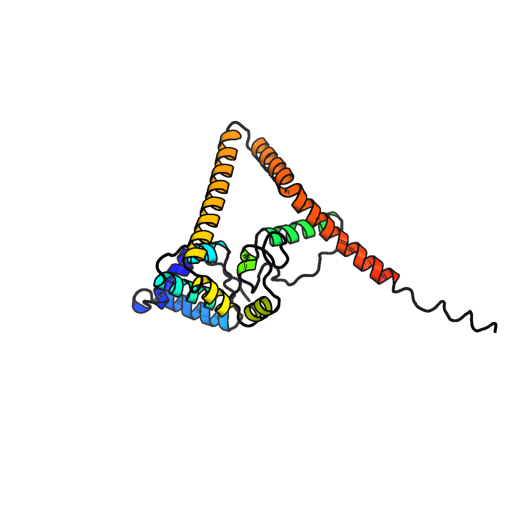PPPPHHHHHHHHH-HHHHHHHHHHHS-HHHHHHHHHHHHHHHHHHHHHHHHHHHHTTTS-HHHHHHHHHHHHHHHTHHHHHHHHHHHHHHHHHHHHHHHT---TTSSSSSTT--